Protein AF-A0A9E3CH50-F1 (afdb_monomer_lite)

pLDDT: mean 92.95, std 8.29, range [45.0, 98.62]

Structure (mmCIF, N/CA/C/O backbone):
data_AF-A0A9E3CH50-F1
#
_entry.id   AF-A0A9E3CH50-F1
#
loop_
_atom_site.group_PDB
_atom_site.id
_atom_site.type_symbol
_atom_site.label_atom_id
_atom_site.label_alt_id
_atom_site.label_comp_id
_atom_site.label_asym_id
_atom_site.label_entity_id
_atom_site.label_seq_id
_atom_site.pdbx_PDB_ins_code
_atom_site.Cartn_x
_atom_site.Cartn_y
_atom_site.Cartn_z
_atom_site.occupancy
_atom_site.B_iso_or_equiv
_atom_site.auth_seq_id
_atom_site.auth_comp_id
_atom_site.auth_asym_id
_atom_site.auth_atom_id
_atom_site.pdbx_PDB_model_num
ATOM 1 N N . MET A 1 1 ? 36.560 -31.198 -4.672 1.00 57.50 1 MET A N 1
ATOM 2 C CA . MET A 1 1 ? 36.746 -30.228 -3.576 1.00 57.50 1 MET A CA 1
ATOM 3 C C . MET A 1 1 ? 36.579 -30.983 -2.269 1.00 57.50 1 MET A C 1
ATOM 5 O O . MET A 1 1 ? 35.541 -31.612 -2.100 1.00 57.50 1 MET A O 1
ATOM 9 N N . GLU A 1 2 ? 37.601 -31.034 -1.413 1.00 67.81 2 GLU A N 1
ATOM 10 C CA . GLU A 1 2 ? 37.449 -31.640 -0.081 1.00 67.81 2 GLU A CA 1
ATOM 11 C C . GLU A 1 2 ? 36.455 -30.813 0.745 1.00 67.81 2 GLU A C 1
ATOM 13 O O . GLU A 1 2 ? 36.512 -29.585 0.717 1.00 67.81 2 GLU A O 1
ATOM 18 N N . VAL A 1 3 ? 35.543 -31.469 1.469 1.00 63.12 3 VAL A N 1
ATOM 19 C CA . VAL A 1 3 ? 34.461 -30.814 2.237 1.00 63.12 3 VAL A CA 1
ATOM 20 C C . VAL A 1 3 ? 35.011 -29.774 3.224 1.00 63.12 3 VAL A C 1
ATOM 22 O O . VAL A 1 3 ? 34.466 -28.681 3.335 1.00 63.12 3 VAL A O 1
ATOM 25 N N . ASN A 1 4 ? 36.161 -30.056 3.843 1.00 67.38 4 ASN A N 1
ATOM 26 C CA . ASN A 1 4 ? 36.825 -29.141 4.778 1.00 67.38 4 ASN A CA 1
ATOM 27 C C . ASN A 1 4 ? 37.324 -27.838 4.122 1.00 67.38 4 ASN A C 1
ATOM 29 O O . ASN A 1 4 ? 37.486 -26.836 4.813 1.00 67.38 4 ASN A O 1
ATOM 33 N N . ASN A 1 5 ? 37.558 -27.834 2.805 1.00 88.62 5 ASN A N 1
ATOM 34 C CA . ASN A 1 5 ? 37.966 -26.639 2.062 1.00 88.62 5 ASN A CA 1
ATOM 35 C C . ASN A 1 5 ? 36.757 -25.728 1.776 1.00 88.62 5 ASN A C 1
ATOM 37 O O . ASN A 1 5 ? 36.856 -24.509 1.891 1.00 88.62 5 ASN A O 1
ATOM 41 N N . LEU A 1 6 ? 35.589 -26.316 1.484 1.00 93.06 6 LEU A N 1
ATOM 42 C CA . LEU A 1 6 ? 34.373 -25.552 1.199 1.00 93.06 6 LEU A CA 1
ATOM 43 C C . LEU A 1 6 ? 33.879 -24.775 2.429 1.00 93.06 6 LEU A C 1
ATOM 45 O O . LEU A 1 6 ? 33.600 -23.586 2.308 1.00 93.06 6 LEU A O 1
ATOM 49 N N . ASP A 1 7 ? 33.829 -25.402 3.606 1.00 95.31 7 ASP A N 1
ATOM 50 C CA . ASP A 1 7 ? 33.318 -24.759 4.827 1.00 95.31 7 ASP A CA 1
ATOM 51 C C . ASP A 1 7 ? 34.167 -23.541 5.248 1.00 95.31 7 ASP A C 1
ATOM 53 O O . ASP A 1 7 ? 33.621 -22.490 5.581 1.00 95.31 7 ASP A O 1
ATOM 57 N N . GLN A 1 8 ? 35.502 -23.636 5.176 1.00 95.31 8 GLN A N 1
ATOM 58 C CA . GLN A 1 8 ? 36.405 -22.509 5.478 1.00 95.31 8 GLN A CA 1
ATOM 59 C C . GLN A 1 8 ? 36.257 -21.360 4.473 1.00 95.31 8 GLN A C 1
ATOM 61 O O . GLN A 1 8 ? 36.328 -20.179 4.831 1.00 95.31 8 GLN A O 1
ATOM 66 N N . ARG A 1 9 ? 36.037 -21.705 3.202 1.00 95.50 9 ARG A N 1
ATOM 67 C CA . ARG A 1 9 ? 35.805 -20.727 2.139 1.00 95.50 9 ARG A CA 1
ATOM 68 C C . ARG A 1 9 ? 34.466 -20.021 2.331 1.00 95.50 9 ARG A C 1
ATOM 70 O O . ARG A 1 9 ? 34.416 -18.801 2.217 1.00 95.50 9 ARG A O 1
ATOM 77 N N . LEU A 1 10 ? 33.414 -20.756 2.692 1.00 97.44 10 LEU A N 1
ATOM 78 C CA . LEU A 1 10 ? 32.098 -20.189 2.987 1.00 97.44 10 LEU A CA 1
ATOM 79 C C . LEU A 1 10 ? 32.104 -19.279 4.215 1.00 97.44 10 LEU A C 1
ATOM 81 O O . LEU A 1 10 ? 31.476 -18.230 4.162 1.00 97.44 10 LEU A O 1
ATOM 85 N N . GLU A 1 11 ? 32.873 -19.593 5.261 1.00 97.62 11 GLU A N 1
ATOM 86 C CA . GLU A 1 11 ? 33.071 -18.678 6.397 1.00 97.62 11 GLU A CA 1
ATOM 87 C C . GLU A 1 11 ? 33.666 -17.335 5.937 1.00 97.62 11 GLU A C 1
ATOM 89 O O . GLU A 1 11 ? 33.188 -16.267 6.316 1.00 97.62 11 GLU A O 1
ATOM 94 N N . THR A 1 12 ? 34.683 -17.386 5.071 1.00 97.31 12 THR A N 1
ATOM 95 C CA . THR A 1 12 ? 35.342 -16.183 4.539 1.00 97.31 12 THR A CA 1
ATOM 96 C C . THR A 1 12 ? 34.384 -15.348 3.688 1.00 97.31 12 THR A C 1
ATOM 98 O O . THR A 1 12 ? 34.277 -14.135 3.878 1.00 97.31 12 THR A O 1
ATOM 101 N N . ILE A 1 13 ? 33.656 -16.002 2.778 1.00 97.75 13 ILE A N 1
ATOM 102 C CA . ILE A 1 13 ? 32.666 -15.354 1.912 1.00 97.75 13 ILE A CA 1
ATOM 103 C C . ILE A 1 13 ? 31.514 -14.772 2.741 1.00 97.75 13 ILE A C 1
ATOM 105 O O . ILE A 1 13 ? 31.066 -13.665 2.469 1.00 97.75 13 ILE A O 1
ATOM 109 N N . ASP A 1 14 ? 31.040 -15.473 3.769 1.00 98.06 14 ASP A N 1
ATOM 110 C CA . ASP A 1 14 ? 29.959 -14.998 4.631 1.00 98.06 14 ASP A CA 1
ATOM 111 C C . ASP A 1 14 ? 30.349 -13.741 5.419 1.00 98.06 14 ASP A C 1
ATOM 113 O O . ASP A 1 14 ? 29.554 -12.806 5.509 1.00 98.06 14 ASP A O 1
ATOM 117 N N . VAL A 1 15 ? 31.584 -13.673 5.932 1.00 97.69 15 VAL A N 1
ATOM 118 C CA . VAL A 1 15 ? 32.117 -12.450 6.555 1.00 97.69 15 VAL A CA 1
ATOM 119 C C . VAL A 1 15 ? 32.182 -11.310 5.541 1.00 97.69 15 VAL A C 1
ATOM 121 O O . VAL A 1 15 ? 31.777 -10.192 5.860 1.00 97.69 15 VAL A O 1
ATOM 124 N N . GLN A 1 16 ? 32.650 -11.581 4.319 1.00 97.75 16 GLN A N 1
ATOM 125 C CA . GLN A 1 16 ? 32.679 -10.582 3.253 1.00 97.75 16 GLN A CA 1
ATOM 126 C C . GLN A 1 16 ? 31.270 -10.051 2.949 1.00 97.75 16 GLN A C 1
ATOM 128 O O . GLN A 1 16 ? 31.044 -8.849 3.046 1.00 97.75 16 GLN A O 1
ATOM 133 N N . LEU A 1 17 ? 30.320 -10.938 2.645 1.00 96.69 17 LEU A N 1
ATOM 134 C CA . LEU A 1 17 ? 28.933 -10.574 2.343 1.00 96.69 17 LEU A CA 1
ATOM 135 C C . LEU A 1 17 ? 28.260 -9.866 3.529 1.00 96.69 17 LEU A C 1
ATOM 137 O O . LEU A 1 17 ? 27.448 -8.967 3.340 1.00 96.69 17 LEU A O 1
ATOM 141 N N . GLY A 1 18 ? 28.621 -10.228 4.762 1.00 96.00 18 GLY A N 1
ATOM 142 C CA . GLY A 1 18 ? 28.180 -9.528 5.964 1.00 96.00 18 GLY A CA 1
ATOM 143 C C . GLY A 1 18 ? 28.684 -8.090 6.060 1.00 96.00 18 GLY A C 1
ATOM 144 O O . GLY A 1 18 ? 27.916 -7.220 6.455 1.00 96.00 18 GLY A O 1
ATOM 145 N N . ASN A 1 19 ? 29.929 -7.828 5.659 1.00 95.19 19 ASN A N 1
ATOM 146 C CA . ASN A 1 19 ? 30.482 -6.471 5.593 1.00 95.19 19 ASN A CA 1
ATOM 147 C C . ASN A 1 19 ? 29.881 -5.636 4.449 1.00 95.19 19 ASN A C 1
ATOM 149 O O . ASN A 1 19 ? 29.949 -4.411 4.492 1.00 95.19 19 ASN A O 1
ATOM 153 N N . GLU A 1 20 ? 29.308 -6.292 3.439 1.00 94.31 20 GLU A N 1
ATOM 154 C CA . GLU A 1 20 ? 28.580 -5.673 2.324 1.00 94.31 20 GLU A CA 1
ATOM 155 C C . GLU A 1 20 ? 27.081 -5.459 2.639 1.00 94.31 20 GLU A C 1
ATOM 157 O O . GLU A 1 20 ? 26.317 -5.084 1.754 1.00 94.31 20 GLU A O 1
ATOM 162 N N . ASP A 1 21 ? 26.655 -5.683 3.892 1.00 91.12 21 ASP A N 1
ATOM 163 C CA . ASP A 1 21 ? 25.257 -5.609 4.350 1.00 91.12 21 ASP A CA 1
ATOM 164 C C . ASP A 1 21 ? 24.294 -6.547 3.585 1.00 91.12 21 ASP A C 1
ATOM 166 O O . ASP A 1 21 ? 23.083 -6.314 3.520 1.00 91.12 21 ASP A O 1
ATOM 170 N N . GLU A 1 22 ? 24.803 -7.656 3.036 1.00 91.06 22 GLU A N 1
ATOM 171 C CA . GLU A 1 22 ? 23.990 -8.613 2.287 1.00 91.06 22 GLU A CA 1
ATOM 172 C C . GLU A 1 22 ? 23.013 -9.356 3.212 1.00 91.06 22 GLU A C 1
ATOM 174 O O . GLU A 1 22 ? 23.393 -9.897 4.268 1.00 91.06 22 GLU A O 1
ATOM 179 N N . ALA A 1 23 ? 21.750 -9.447 2.788 1.00 88.50 23 ALA A N 1
ATOM 180 C CA . ALA A 1 23 ? 20.716 -10.173 3.514 1.00 88.50 23 ALA A CA 1
ATOM 181 C C . ALA A 1 23 ? 21.060 -11.665 3.592 1.00 88.50 23 ALA A C 1
ATOM 183 O O . ALA A 1 23 ? 21.384 -12.285 2.583 1.00 88.50 23 ALA A O 1
ATOM 184 N N . VAL A 1 24 ? 20.948 -12.260 4.785 1.00 93.00 24 VAL A N 1
ATOM 185 C CA . VAL A 1 24 ? 21.304 -13.671 5.045 1.00 93.00 24 VAL A CA 1
ATOM 186 C C . VAL A 1 24 ? 20.662 -14.632 4.035 1.00 93.00 24 VAL A C 1
ATOM 188 O O . VAL A 1 24 ? 21.339 -15.525 3.540 1.00 93.00 24 VAL A O 1
ATOM 191 N N . THR A 1 25 ? 19.408 -14.390 3.649 1.00 90.81 25 THR A N 1
ATOM 192 C CA . THR A 1 25 ? 18.658 -15.181 2.659 1.00 90.81 25 THR A CA 1
ATOM 193 C C . THR A 1 25 ? 19.219 -15.110 1.232 1.00 90.81 25 THR A C 1
ATOM 195 O O . THR A 1 25 ? 19.031 -16.043 0.454 1.00 90.81 25 THR A O 1
ATOM 198 N N . ALA A 1 26 ? 19.921 -14.033 0.869 1.00 91.00 26 ALA A N 1
ATOM 199 C CA . ALA A 1 26 ? 20.540 -13.848 -0.445 1.00 91.00 26 ALA A CA 1
ATOM 200 C C . ALA A 1 26 ? 21.983 -14.382 -0.506 1.00 91.00 26 ALA A C 1
ATOM 202 O O . ALA A 1 26 ? 22.488 -14.717 -1.584 1.00 91.00 26 ALA A O 1
ATOM 203 N N . ARG A 1 27 ? 22.645 -14.524 0.651 1.00 95.38 27 ARG A N 1
ATOM 204 C CA . ARG A 1 27 ? 24.056 -14.933 0.731 1.00 95.38 27 ARG A CA 1
ATOM 205 C C . ARG A 1 27 ? 24.380 -16.267 0.051 1.00 95.38 27 ARG A C 1
ATOM 207 O O . ARG A 1 27 ? 25.415 -16.303 -0.611 1.00 95.38 27 ARG A O 1
ATOM 214 N N . PRO A 1 28 ? 23.544 -17.326 0.091 1.00 95.31 28 PRO A N 1
ATOM 215 C CA . PRO A 1 28 ? 23.836 -18.567 -0.634 1.00 95.31 28 PRO A CA 1
ATOM 216 C C . PRO A 1 28 ? 23.998 -18.361 -2.141 1.00 95.31 28 PRO A C 1
ATOM 218 O O . PRO A 1 28 ? 24.896 -18.932 -2.760 1.00 95.31 28 PRO A O 1
ATOM 221 N N . PHE A 1 29 ? 23.165 -17.506 -2.742 1.00 92.88 29 PHE A N 1
ATOM 222 C CA . PHE A 1 29 ? 23.230 -17.201 -4.172 1.00 92.88 29 PHE A CA 1
ATOM 223 C C . PHE A 1 29 ? 24.499 -16.420 -4.518 1.00 92.88 29 PHE A C 1
ATOM 225 O O . PHE A 1 29 ? 25.162 -16.720 -5.516 1.00 92.88 29 PHE A O 1
ATOM 232 N N . HIS A 1 30 ? 24.870 -15.446 -3.685 1.00 94.31 30 HIS A N 1
ATOM 233 C CA . HIS A 1 30 ? 26.085 -14.659 -3.886 1.00 94.31 30 HIS A CA 1
ATOM 234 C C . HIS A 1 30 ? 27.348 -15.490 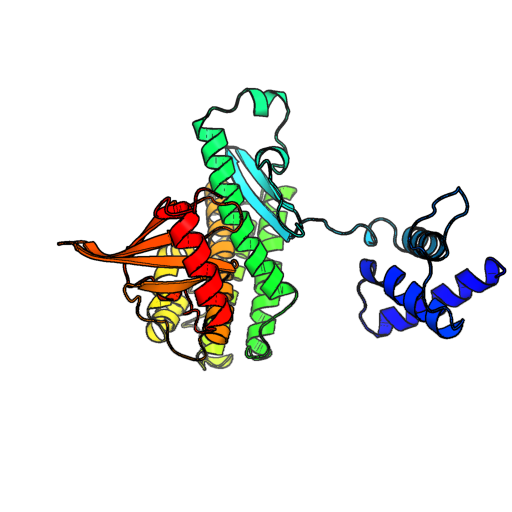-3.653 1.00 94.31 30 HIS A C 1
ATOM 236 O O . HIS A 1 30 ? 28.254 -15.446 -4.485 1.00 94.31 30 HIS A O 1
ATOM 242 N N . ALA A 1 31 ? 27.373 -16.319 -2.609 1.00 96.06 31 ALA A N 1
ATOM 243 C CA . ALA A 1 31 ? 28.457 -17.255 -2.348 1.00 96.06 31 ALA A CA 1
ATOM 244 C C . ALA A 1 31 ? 28.637 -18.252 -3.496 1.00 96.06 31 ALA A C 1
ATOM 246 O O . ALA A 1 31 ? 29.755 -18.454 -3.968 1.00 96.06 31 ALA A O 1
ATOM 247 N N . HIS A 1 32 ? 27.539 -18.803 -4.021 1.00 94.56 32 HIS A N 1
ATOM 248 C CA . HIS A 1 32 ? 27.579 -19.662 -5.200 1.00 94.56 32 HIS A CA 1
ATOM 249 C C . HIS A 1 32 ? 28.175 -18.938 -6.411 1.00 94.56 32 HIS A C 1
ATOM 251 O O . HIS A 1 32 ? 29.053 -19.481 -7.077 1.00 94.56 32 HIS A O 1
ATOM 257 N N . ARG A 1 33 ? 27.770 -17.687 -6.671 1.00 91.38 33 ARG A N 1
ATOM 258 C CA . ARG A 1 33 ? 28.326 -16.878 -7.767 1.00 91.38 33 ARG A CA 1
ATOM 259 C C . ARG A 1 33 ? 29.827 -16.613 -7.600 1.00 91.38 33 ARG A C 1
ATOM 261 O O . ARG A 1 33 ? 30.555 -16.717 -8.584 1.00 91.38 33 ARG A O 1
ATOM 268 N N . ILE A 1 34 ? 30.282 -16.286 -6.389 1.00 94.69 34 ILE A N 1
ATOM 269 C CA . ILE A 1 34 ? 31.701 -16.039 -6.081 1.00 94.69 34 ILE A CA 1
ATOM 270 C C . ILE A 1 34 ? 32.522 -17.310 -6.317 1.00 94.69 34 ILE A C 1
ATOM 272 O O . ILE A 1 34 ? 33.490 -17.280 -7.075 1.00 94.69 34 ILE A O 1
ATOM 276 N N . ILE A 1 35 ? 32.088 -18.444 -5.756 1.00 94.12 35 ILE A N 1
ATOM 277 C CA . ILE A 1 35 ? 32.795 -19.726 -5.888 1.00 94.12 35 ILE A CA 1
ATOM 278 C C . ILE A 1 35 ? 32.894 -20.156 -7.355 1.00 94.12 35 ILE A C 1
ATOM 280 O O . ILE A 1 35 ? 33.965 -20.550 -7.817 1.00 94.12 35 ILE A O 1
ATOM 284 N N . MET A 1 36 ? 31.795 -20.029 -8.102 1.00 91.81 36 MET A N 1
ATOM 285 C CA . MET A 1 36 ? 31.744 -20.331 -9.534 1.00 91.81 36 MET A CA 1
ATOM 286 C C . MET A 1 36 ? 32.714 -19.464 -10.345 1.00 91.81 36 MET A C 1
ATOM 288 O O . MET A 1 36 ? 33.410 -19.978 -11.221 1.00 91.81 36 MET A O 1
ATOM 292 N N . ALA A 1 37 ? 32.785 -18.163 -10.042 1.00 90.12 37 ALA A N 1
ATOM 293 C CA . ALA A 1 37 ? 33.691 -17.235 -10.711 1.00 90.12 37 ALA A CA 1
ATOM 294 C C . ALA A 1 37 ? 35.167 -17.563 -10.430 1.00 90.12 37 ALA A C 1
ATOM 296 O O . ALA A 1 37 ? 35.971 -17.599 -11.360 1.00 90.12 37 ALA A O 1
ATOM 297 N N . GLU A 1 38 ? 35.509 -17.856 -9.175 1.00 91.81 38 GLU A N 1
ATOM 298 C CA . GLU A 1 38 ? 36.859 -18.255 -8.753 1.00 91.81 38 GLU A CA 1
ATOM 299 C C . GLU A 1 38 ? 37.317 -19.570 -9.407 1.00 91.81 38 GLU A C 1
ATOM 301 O O . GLU A 1 38 ? 38.499 -19.745 -9.693 1.00 91.81 38 GLU A O 1
ATOM 306 N N . GLU A 1 39 ? 36.384 -20.479 -9.698 1.00 89.94 39 GLU A N 1
ATOM 307 C CA . GLU A 1 39 ? 36.663 -21.762 -10.360 1.00 89.94 39 GLU A CA 1
ATOM 308 C C . GLU A 1 39 ? 36.576 -21.700 -11.890 1.00 89.94 39 GLU A C 1
ATOM 310 O O . GLU A 1 39 ? 36.782 -22.705 -12.573 1.00 89.94 39 GLU A O 1
ATOM 315 N N . GLY A 1 40 ? 36.267 -20.530 -12.456 1.00 89.62 40 GLY A N 1
ATOM 316 C CA . GLY A 1 40 ? 36.099 -20.360 -13.899 1.00 89.62 40 GLY A CA 1
ATOM 317 C C . GLY A 1 40 ? 34.893 -21.112 -14.476 1.00 89.62 40 GLY A C 1
ATOM 318 O O . GLY A 1 40 ? 34.828 -21.338 -15.688 1.00 89.62 40 GLY A O 1
ATOM 319 N N . VAL A 1 41 ? 33.926 -21.499 -13.640 1.00 87.06 41 VAL A N 1
ATOM 320 C CA . VAL A 1 41 ? 32.720 -22.212 -14.065 1.00 87.06 41 VAL A CA 1
ATOM 321 C C . VAL A 1 41 ? 31.663 -21.195 -14.491 1.00 87.06 41 VAL A C 1
ATOM 323 O O . VAL A 1 41 ? 31.263 -20.319 -13.730 1.00 87.06 41 VAL A O 1
ATOM 326 N N . ARG A 1 42 ? 31.178 -21.308 -15.732 1.00 79.50 42 ARG A N 1
ATOM 327 C CA . ARG A 1 42 ? 30.184 -20.369 -16.290 1.00 79.50 42 ARG A CA 1
ATOM 328 C C . ARG A 1 42 ? 28.739 -20.709 -15.931 1.00 79.50 42 ARG A C 1
ATOM 330 O O . ARG A 1 42 ? 27.896 -19.821 -15.899 1.00 79.50 42 ARG A O 1
ATOM 337 N N . SER A 1 43 ? 28.443 -21.986 -15.701 1.00 78.00 43 SER A N 1
ATOM 338 C CA . SER A 1 43 ? 27.096 -22.462 -15.382 1.00 78.00 43 SER A CA 1
ATOM 339 C C . SER A 1 43 ? 27.159 -23.767 -14.598 1.00 78.00 43 SER A C 1
ATOM 341 O O . SER A 1 43 ? 27.846 -24.696 -15.022 1.00 78.00 43 SER A O 1
ATOM 343 N N . ALA A 1 44 ? 26.406 -23.851 -13.506 1.00 76.50 44 ALA A N 1
ATOM 344 C CA . ALA A 1 44 ? 26.190 -25.074 -12.746 1.00 76.50 44 ALA A CA 1
ATOM 345 C C . ALA A 1 44 ? 24.687 -25.229 -12.475 1.00 76.50 44 ALA A C 1
ATOM 347 O O . ALA A 1 44 ? 23.987 -24.221 -12.332 1.00 76.50 44 ALA A O 1
ATOM 348 N N . PRO A 1 45 ? 24.166 -26.464 -12.434 1.00 77.25 45 PRO A N 1
ATOM 349 C CA . PRO A 1 45 ? 22.784 -26.695 -12.047 1.00 77.25 45 PRO A CA 1
ATOM 350 C C . PRO A 1 45 ? 22.581 -26.295 -10.580 1.00 77.25 45 PRO A C 1
ATOM 352 O O . PRO A 1 45 ? 23.343 -26.710 -9.712 1.00 77.25 45 PRO A O 1
ATOM 355 N N . LEU A 1 46 ? 21.533 -25.514 -10.307 1.00 77.75 46 LEU A N 1
ATOM 356 C CA . LEU A 1 46 ? 21.143 -25.166 -8.934 1.00 77.75 46 LEU A CA 1
ATOM 357 C C . LEU A 1 46 ? 20.538 -26.367 -8.195 1.00 77.75 46 LEU A C 1
ATOM 359 O O . LEU A 1 46 ? 20.737 -26.512 -6.995 1.00 77.75 46 LEU A O 1
ATOM 363 N N . PHE A 1 47 ? 19.855 -27.251 -8.925 1.00 76.94 47 PHE A N 1
ATOM 364 C CA . PHE A 1 47 ? 19.102 -28.371 -8.364 1.00 76.94 47 PHE A CA 1
ATOM 365 C C . PHE A 1 47 ? 19.591 -29.700 -8.927 1.00 76.94 47 PHE A C 1
ATOM 367 O O . PHE A 1 47 ? 19.841 -29.824 -10.135 1.00 76.94 47 PHE A O 1
ATOM 374 N N . SER A 1 48 ? 19.724 -30.693 -8.052 1.00 76.88 48 SER A N 1
ATOM 375 C CA . SER A 1 48 ? 20.159 -32.034 -8.428 1.00 76.88 48 SER A CA 1
ATOM 376 C C . SER A 1 48 ? 19.116 -32.726 -9.322 1.00 76.88 48 SER A C 1
ATOM 378 O O . SER A 1 48 ? 17.907 -32.621 -9.126 1.00 76.88 48 SER A O 1
ATOM 380 N N . ARG A 1 49 ? 19.578 -33.448 -10.355 1.00 72.00 49 ARG A N 1
ATOM 381 C CA . ARG A 1 49 ? 18.728 -34.286 -11.235 1.00 72.00 49 ARG A CA 1
ATOM 382 C C . ARG A 1 49 ? 18.978 -35.793 -11.071 1.00 72.00 49 ARG A C 1
ATOM 384 O O . ARG A 1 49 ? 18.505 -36.574 -11.890 1.00 72.00 49 ARG A O 1
ATOM 391 N N . GLY A 1 50 ? 19.727 -36.213 -10.047 1.00 62.62 50 GLY A N 1
ATOM 392 C CA . GLY A 1 50 ? 20.208 -37.599 -9.962 1.00 62.62 50 GLY A CA 1
ATOM 393 C C . GLY A 1 50 ? 20.844 -38.032 -8.640 1.00 62.62 50 GLY A C 1
ATOM 394 O O . GLY A 1 50 ? 21.650 -38.953 -8.652 1.00 62.62 50 GLY A O 1
ATOM 395 N N . GLY A 1 51 ? 20.506 -37.394 -7.515 1.00 71.12 51 GLY A N 1
ATOM 396 C CA . GLY A 1 51 ? 20.867 -37.869 -6.170 1.00 71.12 51 GLY A CA 1
ATOM 397 C C . GLY A 1 51 ? 22.181 -37.343 -5.581 1.00 71.12 51 GLY A C 1
ATOM 398 O O . GLY A 1 51 ? 22.317 -37.341 -4.362 1.00 71.12 51 GLY A O 1
ATOM 399 N N . GLU A 1 52 ? 23.122 -36.846 -6.389 1.00 79.94 52 GLU A N 1
ATOM 400 C CA . GLU A 1 52 ? 24.274 -36.107 -5.856 1.00 79.94 52 GLU A CA 1
ATOM 401 C C . GLU A 1 52 ? 23.915 -34.645 -5.587 1.00 79.94 52 GLU A C 1
ATOM 403 O O . GLU A 1 52 ? 23.380 -33.961 -6.463 1.00 79.94 52 GLU A O 1
ATOM 408 N N . SER A 1 53 ? 24.257 -34.177 -4.384 1.00 81.31 53 SER A N 1
ATOM 409 C CA . SER A 1 53 ? 24.029 -32.795 -3.971 1.00 81.31 53 SER A CA 1
ATOM 410 C C . SER A 1 53 ? 24.844 -31.816 -4.826 1.00 81.31 53 SER A C 1
ATOM 412 O O . SER A 1 53 ? 26.069 -31.964 -4.962 1.00 81.31 53 SER A O 1
ATOM 414 N N . THR A 1 54 ? 24.173 -30.814 -5.399 1.00 90.12 54 THR A N 1
ATOM 415 C CA . THR A 1 54 ? 24.816 -29.749 -6.180 1.00 90.12 54 THR A CA 1
ATOM 416 C C . THR A 1 54 ? 25.703 -28.880 -5.292 1.00 90.12 54 THR A C 1
ATOM 418 O O . THR A 1 54 ? 25.589 -28.865 -4.067 1.00 90.12 54 THR A O 1
ATOM 421 N N . LEU A 1 55 ? 26.606 -28.110 -5.907 1.00 90.25 55 LEU A N 1
ATOM 422 C CA . LEU A 1 55 ? 27.370 -27.102 -5.170 1.00 90.25 55 LEU A CA 1
ATOM 423 C C . LEU A 1 55 ? 26.431 -26.121 -4.450 1.00 90.25 55 LEU A C 1
ATOM 425 O O . LEU A 1 55 ? 26.664 -25.809 -3.289 1.00 90.25 55 LEU A O 1
ATOM 429 N N . PHE A 1 56 ? 25.367 -25.670 -5.119 1.00 91.38 56 PHE A N 1
ATOM 430 C CA . PHE A 1 56 ? 24.402 -24.749 -4.525 1.00 91.38 56 PHE A CA 1
ATOM 431 C C . PHE A 1 56 ? 23.681 -25.361 -3.319 1.00 91.38 56 PHE A C 1
ATOM 433 O O . PHE A 1 56 ? 23.574 -24.696 -2.296 1.00 91.38 56 PHE A O 1
ATOM 440 N N . GLU A 1 57 ? 23.262 -26.627 -3.399 1.00 90.56 57 GLU A N 1
ATOM 441 C CA . GLU A 1 57 ? 22.650 -27.344 -2.272 1.00 90.56 57 GLU A CA 1
ATOM 442 C C . GLU A 1 57 ? 23.616 -27.410 -1.074 1.00 90.56 57 GLU A C 1
ATOM 444 O O . GLU A 1 57 ? 23.239 -27.019 0.022 1.00 90.56 57 GLU A O 1
ATOM 449 N N . LYS A 1 58 ? 24.901 -27.747 -1.279 1.00 94.06 58 LYS A N 1
ATOM 450 C CA . LYS A 1 58 ? 25.910 -27.756 -0.191 1.00 94.06 58 LYS A CA 1
ATOM 451 C C . LYS A 1 58 ? 26.128 -26.384 0.442 1.00 94.06 58 LYS A C 1
ATOM 453 O O . LYS A 1 58 ? 26.332 -26.284 1.651 1.00 94.06 58 LYS A O 1
ATOM 458 N N . ILE A 1 59 ? 26.126 -25.332 -0.377 1.00 94.88 59 ILE A N 1
ATOM 459 C CA . ILE A 1 59 ? 26.233 -23.949 0.097 1.00 94.88 59 ILE A CA 1
ATOM 460 C C . ILE A 1 59 ? 24.996 -23.600 0.925 1.00 94.88 59 ILE A C 1
ATOM 462 O O . ILE A 1 59 ? 25.131 -23.099 2.039 1.00 94.88 59 ILE A O 1
ATOM 466 N N . ASN A 1 60 ? 23.802 -23.894 0.409 1.00 92.88 60 ASN A N 1
ATOM 467 C CA . ASN A 1 60 ? 22.549 -23.638 1.105 1.00 92.88 60 ASN A CA 1
ATOM 468 C C . ASN A 1 60 ? 22.488 -24.384 2.445 1.00 92.88 60 ASN A C 1
ATOM 470 O O . ASN A 1 60 ? 22.211 -23.752 3.457 1.00 92.88 60 ASN A O 1
ATOM 474 N N . ASP A 1 61 ? 22.861 -25.666 2.480 1.00 94.38 61 ASP A N 1
ATOM 475 C CA . ASP A 1 61 ? 22.917 -26.482 3.701 1.00 94.38 61 ASP A CA 1
ATOM 476 C C . ASP A 1 61 ? 23.891 -25.907 4.742 1.00 94.38 61 ASP A C 1
ATOM 478 O O . ASP A 1 61 ? 23.665 -25.992 5.950 1.00 94.38 61 ASP A O 1
ATOM 482 N N . TRP A 1 62 ? 25.014 -25.326 4.306 1.00 96.81 62 TRP A N 1
ATOM 483 C CA . TRP A 1 62 ? 25.949 -24.654 5.211 1.00 96.81 62 TRP A CA 1
ATOM 484 C C . TRP A 1 62 ? 25.324 -23.402 5.838 1.00 96.81 62 TRP A C 1
ATOM 486 O O . TRP A 1 62 ? 25.371 -23.237 7.060 1.00 96.81 62 TRP A O 1
ATOM 496 N N . TYR A 1 63 ? 24.692 -22.554 5.022 1.00 96.50 63 TYR A N 1
ATOM 497 C CA . TYR A 1 63 ? 24.011 -21.352 5.505 1.00 96.50 63 TYR A CA 1
ATOM 498 C C . TYR A 1 63 ? 22.809 -21.700 6.395 1.00 96.50 63 TYR A C 1
ATOM 500 O O . TYR A 1 63 ? 22.633 -21.078 7.440 1.00 96.50 63 TYR A O 1
ATOM 508 N N . GLU A 1 64 ? 22.030 -22.723 6.047 1.00 93.56 64 GLU A N 1
ATOM 509 C CA . GLU A 1 64 ? 20.912 -23.224 6.850 1.00 93.56 64 GLU A CA 1
ATOM 510 C C . GLU A 1 64 ? 21.383 -23.737 8.215 1.00 93.56 64 GLU A C 1
ATOM 512 O O . GLU A 1 64 ? 20.835 -23.333 9.238 1.00 93.56 64 GLU A O 1
ATOM 517 N N . ARG A 1 65 ? 22.469 -24.523 8.279 1.00 96.38 65 ARG A N 1
ATOM 518 C CA . ARG A 1 65 ? 23.062 -24.949 9.563 1.00 96.38 65 ARG A CA 1
ATOM 519 C C . ARG A 1 65 ? 23.520 -23.775 10.430 1.00 96.38 65 ARG A C 1
ATOM 521 O O . ARG A 1 65 ? 23.429 -23.854 11.653 1.00 96.38 65 ARG A O 1
ATOM 528 N N . ARG A 1 66 ? 24.050 -22.712 9.818 1.00 96.25 66 ARG A N 1
ATOM 529 C CA . ARG A 1 66 ? 24.596 -21.545 10.530 1.00 96.25 66 ARG A CA 1
ATOM 530 C C . ARG A 1 66 ? 23.513 -20.584 11.014 1.00 96.25 66 ARG A C 1
ATOM 532 O O . ARG A 1 66 ? 23.623 -20.039 12.110 1.00 96.25 66 ARG A O 1
ATOM 539 N N . TYR A 1 67 ? 22.501 -20.348 10.188 1.00 95.00 67 TYR A N 1
ATOM 540 C CA . TYR A 1 67 ? 21.523 -19.280 10.383 1.00 95.00 67 TYR A CA 1
ATOM 541 C C . TYR A 1 67 ? 20.116 -19.775 10.736 1.00 95.00 67 TYR A C 1
ATOM 543 O O . TYR A 1 67 ? 19.311 -18.973 11.220 1.00 95.00 67 TYR A O 1
ATOM 551 N N . GLY A 1 68 ? 19.828 -21.066 10.546 1.00 92.81 68 GLY A N 1
ATOM 552 C CA . GLY A 1 68 ? 18.542 -21.693 10.848 1.00 92.81 68 GLY A CA 1
ATOM 553 C C . GLY A 1 68 ? 17.383 -20.947 10.196 1.00 92.81 68 GLY A C 1
ATOM 554 O O . GLY A 1 68 ? 17.455 -20.559 9.032 1.00 92.81 68 GLY A O 1
ATOM 555 N N . ASP A 1 69 ? 16.353 -20.647 10.985 1.00 89.19 69 ASP A N 1
ATOM 556 C CA . ASP A 1 69 ? 15.129 -19.983 10.523 1.00 89.19 69 ASP A CA 1
ATOM 557 C C . ASP A 1 69 ? 15.357 -18.598 9.894 1.00 89.19 69 ASP A C 1
ATOM 559 O O . ASP A 1 69 ? 14.510 -18.116 9.147 1.00 89.19 69 ASP A O 1
ATOM 563 N N . ARG A 1 70 ? 16.515 -17.954 10.118 1.00 84.38 70 ARG A N 1
ATOM 564 C CA . ARG A 1 70 ? 16.864 -16.683 9.449 1.00 84.38 70 ARG A CA 1
ATOM 565 C C . ARG A 1 70 ? 17.095 -16.839 7.942 1.00 84.38 70 ARG A C 1
ATOM 567 O O . ARG A 1 70 ? 17.193 -15.832 7.245 1.00 84.38 70 ARG A O 1
ATOM 574 N N . MET A 1 71 ? 17.223 -18.077 7.465 1.00 85.38 71 MET A N 1
ATOM 575 C CA . MET A 1 71 ? 17.300 -18.435 6.047 1.00 85.38 71 MET A CA 1
ATOM 576 C C . MET A 1 71 ? 15.931 -18.609 5.401 1.00 85.38 71 MET A C 1
ATOM 578 O O . MET A 1 71 ? 15.840 -18.629 4.172 1.00 85.38 71 MET A O 1
ATOM 582 N N . LEU A 1 72 ? 14.868 -18.741 6.199 1.00 80.81 72 LEU A N 1
ATOM 583 C CA . LEU A 1 72 ? 13.525 -18.857 5.661 1.00 80.81 72 LEU A CA 1
ATOM 584 C C . LEU A 1 72 ? 13.153 -17.523 5.023 1.00 80.81 72 LEU A C 1
ATOM 586 O O . LEU A 1 72 ? 13.073 -16.489 5.688 1.00 80.81 72 LEU A O 1
ATOM 590 N N . LEU A 1 73 ? 12.941 -17.555 3.709 1.00 74.31 73 LEU A N 1
ATOM 591 C CA . LEU A 1 73 ? 12.351 -16.433 3.003 1.00 74.31 73 LEU A CA 1
ATOM 592 C C . LEU A 1 73 ? 10.965 -16.185 3.592 1.00 74.31 73 LEU A C 1
ATOM 594 O O . LEU A 1 73 ? 10.110 -17.073 3.621 1.00 74.31 73 LEU A O 1
ATOM 598 N N . GLU A 1 74 ? 10.749 -14.966 4.066 1.00 77.94 74 GLU A N 1
ATOM 599 C CA . GLU A 1 74 ? 9.418 -14.506 4.410 1.00 77.94 74 GLU A CA 1
ATOM 600 C C . GLU A 1 74 ? 8.639 -14.359 3.097 1.00 77.94 74 GLU A C 1
ATOM 602 O O . GLU A 1 74 ? 8.753 -13.367 2.385 1.00 77.94 74 GLU A O 1
ATOM 607 N N . TRP A 1 75 ? 7.878 -15.394 2.733 1.00 83.38 75 TRP A N 1
ATOM 608 C CA . TRP A 1 75 ? 7.087 -15.446 1.495 1.00 83.38 75 TRP A CA 1
ATOM 609 C C . TRP A 1 75 ? 5.835 -14.560 1.541 1.00 83.38 75 TRP A C 1
ATOM 611 O O . TRP A 1 75 ? 4.850 -14.850 0.859 1.00 83.38 75 TRP A O 1
ATOM 621 N N . LYS A 1 76 ? 5.847 -13.504 2.356 1.00 92.19 76 LYS A N 1
ATOM 622 C CA . LYS A 1 76 ? 4.766 -12.532 2.459 1.00 92.19 76 LYS A CA 1
ATOM 623 C C . LYS A 1 76 ? 5.306 -11.113 2.313 1.00 92.19 76 LYS A C 1
ATOM 625 O O . LYS A 1 76 ? 6.307 -10.759 2.922 1.00 92.19 76 LYS A O 1
ATOM 630 N N . ILE A 1 77 ? 4.597 -10.302 1.537 1.00 94.88 77 ILE A N 1
ATOM 631 C CA . ILE A 1 77 ? 4.856 -8.862 1.383 1.00 94.88 77 ILE A CA 1
ATOM 632 C C . ILE A 1 77 ? 4.242 -8.051 2.531 1.00 94.88 77 ILE A C 1
ATOM 634 O O . ILE A 1 77 ? 4.610 -6.904 2.769 1.00 94.88 77 ILE A O 1
ATOM 638 N N . GLY A 1 78 ? 3.311 -8.651 3.279 1.00 96.00 78 GLY A N 1
ATOM 639 C CA . GLY A 1 78 ? 2.744 -8.039 4.468 1.00 96.00 78 GLY A CA 1
ATOM 640 C C . GLY A 1 78 ? 1.568 -8.792 5.063 1.00 96.00 78 GLY A C 1
ATOM 641 O O . GLY A 1 78 ? 1.152 -9.845 4.575 1.00 96.00 78 GLY A O 1
ATOM 642 N N . GLU A 1 79 ? 1.036 -8.221 6.137 1.00 97.31 79 GLU A N 1
ATOM 643 C CA . GLU A 1 79 ? -0.116 -8.737 6.866 1.00 97.31 79 GLU A CA 1
ATOM 644 C C . GLU A 1 79 ? -1.066 -7.590 7.196 1.00 97.31 79 GLU A C 1
ATOM 646 O O . GLU A 1 79 ? -0.621 -6.504 7.573 1.00 97.31 79 GLU A O 1
ATOM 651 N N . MET A 1 80 ? -2.372 -7.831 7.102 1.00 98.06 80 MET A N 1
ATOM 652 C CA . MET A 1 80 ? -3.381 -6.836 7.470 1.00 98.06 80 MET A CA 1
ATOM 653 C C . MET A 1 80 ? -4.497 -7.474 8.287 1.00 98.06 80 MET A C 1
ATOM 655 O O . MET A 1 80 ? -5.068 -8.476 7.847 1.00 98.06 80 MET A O 1
ATOM 659 N N . PRO A 1 81 ? -4.834 -6.913 9.459 1.00 98.50 81 PRO A N 1
ATOM 660 C CA . PRO A 1 81 ? -5.932 -7.420 10.249 1.00 98.50 81 PRO A CA 1
ATOM 661 C C . PRO A 1 81 ? -7.272 -6.993 9.638 1.00 98.50 81 PRO A C 1
ATOM 663 O O . PRO A 1 81 ? -7.382 -5.939 9.011 1.00 98.50 81 PRO A O 1
ATOM 666 N N . PHE A 1 82 ? -8.305 -7.799 9.847 1.00 98.50 82 PHE A N 1
ATOM 667 C CA . PHE A 1 82 ? -9.683 -7.470 9.504 1.00 98.50 82 PHE A CA 1
ATOM 668 C C . PHE A 1 82 ? -10.653 -8.109 10.498 1.00 98.50 82 PHE A C 1
ATOM 670 O O . PHE A 1 82 ? -10.312 -9.060 11.203 1.00 98.50 82 PHE A O 1
ATOM 677 N N . MET A 1 83 ? -11.874 -7.582 10.550 1.00 98.31 83 MET A N 1
ATOM 678 C CA . MET A 1 83 ? -12.914 -8.060 11.457 1.00 98.31 83 MET A CA 1
ATOM 679 C C . MET A 1 83 ? -13.856 -9.022 10.742 1.00 98.31 83 MET A C 1
ATOM 681 O O . MET A 1 83 ? -14.385 -8.713 9.675 1.00 98.31 83 MET A O 1
ATOM 685 N N . LEU A 1 84 ? -14.103 -10.176 11.358 1.00 98.19 84 LEU A N 1
ATOM 686 C CA . LEU A 1 84 ? -15.067 -11.168 10.890 1.00 98.19 84 LEU A CA 1
ATOM 687 C C . LEU A 1 84 ? -15.805 -11.748 12.096 1.00 98.19 84 LEU A C 1
ATOM 689 O O . LEU A 1 84 ? -15.194 -12.310 13.002 1.00 98.19 84 LEU A O 1
ATOM 693 N N . ARG A 1 85 ? -17.131 -11.568 12.127 1.00 97.56 85 ARG A N 1
ATOM 694 C CA . ARG A 1 85 ? -18.011 -12.005 13.231 1.00 97.56 85 ARG A CA 1
ATOM 695 C C . ARG A 1 85 ? -17.514 -11.586 14.629 1.00 97.56 85 ARG A C 1
ATOM 697 O O . ARG A 1 85 ? -17.600 -12.354 15.582 1.00 97.56 85 ARG A O 1
ATOM 704 N N . GLY A 1 86 ? -16.996 -10.361 14.749 1.00 97.25 86 GLY A N 1
ATOM 705 C CA . GLY A 1 86 ? -16.528 -9.796 16.021 1.00 97.25 86 GLY A CA 1
ATOM 706 C C . GLY A 1 86 ? -15.146 -10.274 16.478 1.00 97.25 86 GLY A C 1
ATOM 707 O O . GLY A 1 86 ? -14.757 -9.963 17.597 1.00 97.25 86 GLY A O 1
ATOM 708 N N . GLN A 1 87 ? -14.407 -11.007 15.641 1.00 97.94 87 GLN A N 1
ATOM 709 C CA . GLN A 1 87 ? -13.036 -11.436 15.923 1.00 97.94 87 GLN A CA 1
ATOM 710 C C . GLN A 1 87 ? -12.060 -10.875 14.886 1.00 97.94 87 GLN A C 1
ATOM 712 O O . GLN A 1 87 ? -12.422 -10.686 13.721 1.00 97.94 87 GLN A O 1
ATOM 717 N N . VAL A 1 88 ? -10.819 -10.636 15.315 1.00 98.25 88 VAL A N 1
ATOM 718 C CA . VAL A 1 88 ? -9.726 -10.189 14.442 1.00 98.25 88 VAL A CA 1
ATOM 719 C C . VAL A 1 88 ? -9.073 -11.393 13.765 1.00 98.25 88 VAL A C 1
ATOM 721 O O . VAL A 1 88 ? -8.523 -12.266 14.443 1.00 98.25 88 VAL A O 1
ATOM 724 N N . TYR A 1 89 ? -9.081 -11.381 12.436 1.00 98.50 89 TYR A N 1
ATOM 725 C CA . TYR A 1 89 ? -8.336 -12.287 11.561 1.00 98.50 89 TYR A CA 1
ATOM 726 C C . TYR A 1 89 ? -7.282 -11.503 10.775 1.00 98.50 89 TYR A C 1
ATOM 728 O O . TYR A 1 89 ? -7.300 -10.275 10.778 1.00 98.50 89 TYR A O 1
ATOM 736 N N . TYR A 1 90 ? -6.365 -12.200 10.101 1.00 98.50 90 TYR A N 1
ATOM 737 C CA . TYR A 1 90 ? -5.260 -11.572 9.371 1.00 98.50 90 TYR A CA 1
ATOM 738 C C . TYR A 1 90 ? -5.190 -12.106 7.948 1.00 98.50 90 TYR A C 1
ATOM 740 O O . TYR A 1 90 ? -5.173 -13.319 7.741 1.00 98.50 90 TYR A O 1
ATOM 748 N N . TYR A 1 91 ? -5.130 -11.204 6.975 1.00 98.38 91 TYR A N 1
ATOM 749 C CA . TYR A 1 91 ? -4.672 -11.534 5.634 1.00 98.38 91 TYR A CA 1
ATOM 750 C C . TYR A 1 91 ? -3.151 -11.663 5.646 1.00 98.38 91 TYR A C 1
ATOM 752 O O . TYR A 1 91 ? -2.476 -10.761 6.134 1.00 98.38 91 TYR A O 1
ATOM 760 N N . ASN A 1 92 ? -2.630 -12.737 5.062 1.00 97.12 92 ASN A N 1
ATOM 761 C CA . ASN A 1 92 ? -1.211 -12.947 4.804 1.00 97.12 92 ASN A CA 1
ATOM 762 C C . ASN A 1 92 ? -0.970 -12.775 3.304 1.00 97.12 92 ASN A C 1
ATOM 764 O O . ASN A 1 92 ? -1.286 -13.665 2.518 1.00 97.12 92 ASN A O 1
ATOM 768 N N . PHE A 1 93 ? -0.446 -11.624 2.890 1.00 97.31 93 PHE A N 1
ATOM 769 C CA . PHE A 1 93 ? -0.269 -11.305 1.475 1.00 97.31 93 PHE A CA 1
ATOM 770 C C . PHE A 1 93 ? 0.991 -11.976 0.935 1.00 97.31 93 PHE A C 1
ATOM 772 O O . PHE A 1 93 ? 2.081 -11.598 1.360 1.00 97.31 93 PHE A O 1
ATOM 779 N N . PRO A 1 94 ? 0.885 -12.961 0.028 1.00 95.31 94 PRO A N 1
ATOM 780 C CA . PRO A 1 94 ? 2.044 -13.717 -0.427 1.00 95.31 94 PRO A CA 1
ATOM 781 C C . PRO A 1 94 ? 2.923 -12.910 -1.387 1.00 95.31 94 PRO A C 1
ATOM 783 O O . PRO A 1 94 ? 2.441 -12.053 -2.122 1.00 95.31 94 PRO A O 1
ATOM 786 N N . THR A 1 95 ? 4.202 -13.254 -1.474 1.00 91.06 95 THR A N 1
ATOM 787 C CA . THR A 1 95 ? 5.037 -12.818 -2.600 1.00 91.06 95 THR A CA 1
ATOM 788 C C . THR A 1 95 ? 4.652 -13.619 -3.840 1.00 91.06 95 THR A C 1
ATOM 790 O O . THR A 1 95 ? 4.699 -14.850 -3.836 1.00 91.06 95 THR A O 1
ATOM 793 N N . VAL A 1 96 ? 4.262 -12.928 -4.910 1.00 87.25 96 VAL A N 1
ATOM 794 C CA . VAL A 1 96 ? 3.789 -13.543 -6.155 1.00 87.25 96 VAL A CA 1
ATOM 795 C C . VAL A 1 96 ? 4.654 -13.097 -7.322 1.00 87.25 96 VAL A C 1
ATOM 797 O O . VAL A 1 96 ? 4.932 -11.912 -7.482 1.00 87.25 96 VAL A O 1
ATOM 800 N N . PHE A 1 97 ? 5.022 -14.051 -8.177 1.00 81.81 97 PHE A N 1
ATOM 801 C CA . PHE A 1 97 ? 5.716 -13.792 -9.433 1.00 81.81 97 PHE A CA 1
ATOM 802 C C . PHE A 1 97 ? 4.825 -14.184 -10.615 1.00 81.81 97 PHE A C 1
ATOM 804 O O . PHE A 1 97 ? 4.331 -15.310 -10.680 1.00 81.81 97 PHE A O 1
ATOM 811 N N . GLY A 1 98 ? 4.656 -13.266 -11.568 1.00 81.25 98 GLY A N 1
ATOM 812 C CA . GLY A 1 98 ? 3.841 -13.483 -12.766 1.00 81.25 98 GLY A CA 1
ATOM 813 C C . GLY A 1 98 ? 2.333 -13.477 -12.495 1.00 81.25 98 GLY A C 1
ATOM 814 O O . GLY A 1 98 ? 1.867 -12.922 -11.501 1.00 81.25 98 GLY A O 1
ATOM 815 N N . THR A 1 99 ? 1.562 -14.081 -13.403 1.00 79.25 99 THR A N 1
ATOM 816 C CA . THR A 1 99 ? 0.101 -14.156 -13.277 1.00 79.25 99 THR A CA 1
ATOM 817 C C . THR A 1 99 ? -0.308 -15.419 -12.534 1.00 79.25 99 THR A C 1
ATOM 819 O O . THR A 1 99 ? -0.093 -16.529 -13.023 1.00 79.25 99 THR A O 1
ATOM 822 N N . VAL A 1 100 ? -0.942 -15.259 -11.372 1.00 83.44 100 VAL A N 1
ATOM 823 C CA . VAL A 1 100 ? -1.475 -16.375 -10.583 1.00 83.44 100 VAL A CA 1
ATOM 824 C C . VAL A 1 100 ? -2.905 -16.081 -10.146 1.00 83.44 100 VAL A C 1
ATOM 826 O O . VAL A 1 100 ? -3.265 -14.937 -9.871 1.00 83.44 100 VAL A O 1
ATOM 829 N N . GLN A 1 101 ? -3.719 -17.128 -10.042 1.00 86.69 101 GLN A N 1
ATOM 830 C CA . GLN A 1 101 ? -5.027 -17.035 -9.406 1.00 86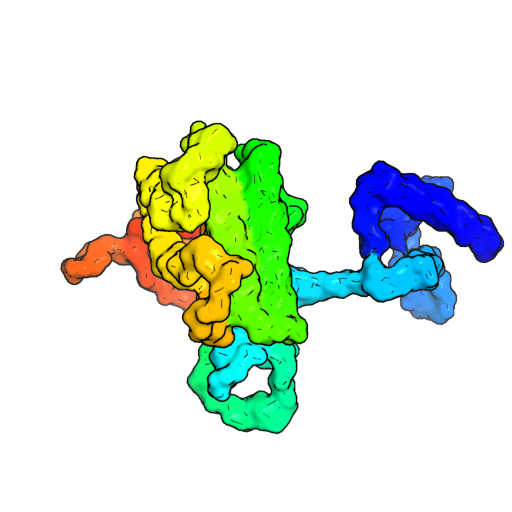.69 101 GLN A CA 1
ATOM 831 C C . GLN A 1 101 ? -4.865 -17.303 -7.908 1.00 86.69 101 GLN A C 1
ATOM 833 O O . GLN A 1 101 ? -4.481 -18.403 -7.510 1.00 86.69 101 GLN A O 1
ATOM 838 N N . LEU A 1 102 ? -5.154 -16.298 -7.080 1.00 89.31 102 LEU A N 1
ATOM 839 C CA . LEU A 1 102 ? -5.108 -16.424 -5.626 1.00 89.31 102 LEU A CA 1
ATOM 840 C C . LEU A 1 102 ? -6.496 -16.743 -5.070 1.00 89.31 102 LEU A C 1
ATOM 842 O O . LEU A 1 102 ? -7.481 -16.085 -5.400 1.00 89.31 102 LEU A O 1
ATOM 846 N N . ASP A 1 103 ? -6.557 -17.734 -4.186 1.00 93.69 103 ASP A N 1
ATOM 847 C CA . ASP A 1 103 ? -7.720 -17.989 -3.338 1.00 93.69 103 ASP A CA 1
ATOM 848 C C . ASP A 1 103 ? -7.515 -17.262 -2.005 1.00 93.69 103 ASP A C 1
ATOM 850 O O . ASP A 1 103 ? -6.779 -17.741 -1.141 1.00 93.69 103 ASP A O 1
ATOM 854 N N . ALA A 1 104 ? -8.153 -16.097 -1.854 1.00 96.44 104 ALA A N 1
ATOM 855 C CA . ALA A 1 104 ? -8.018 -15.230 -0.683 1.00 96.44 104 ALA A CA 1
ATOM 856 C C . ALA A 1 104 ? -8.245 -15.970 0.647 1.00 96.44 104 ALA A C 1
ATOM 858 O O . ALA A 1 104 ? -7.545 -15.707 1.621 1.00 96.44 104 ALA A O 1
ATOM 859 N N . ILE A 1 105 ? -9.166 -16.944 0.691 1.00 97.19 105 ILE A N 1
ATOM 860 C CA . ILE A 1 105 ? -9.502 -17.681 1.921 1.00 97.19 105 ILE A CA 1
ATOM 861 C C . ILE A 1 105 ? -8.305 -18.495 2.428 1.00 97.19 105 ILE A C 1
ATOM 863 O O . ILE A 1 105 ? -8.130 -18.650 3.638 1.00 97.19 105 ILE A O 1
ATOM 867 N N . ARG A 1 106 ? -7.457 -19.009 1.527 1.00 95.56 106 ARG A N 1
ATOM 868 C CA . ARG A 1 106 ? -6.247 -19.764 1.902 1.00 95.56 106 ARG A CA 1
ATOM 869 C C . ARG A 1 106 ? -5.196 -18.904 2.587 1.00 95.56 106 ARG A C 1
ATOM 871 O O . ARG A 1 106 ? -4.352 -19.443 3.295 1.00 95.56 106 ARG A O 1
ATOM 878 N N . PHE A 1 107 ? -5.261 -17.598 2.372 1.00 96.62 107 PHE A N 1
ATOM 879 C CA . PHE A 1 107 ? -4.327 -16.626 2.914 1.00 96.62 107 PHE A CA 1
ATOM 880 C C . PHE A 1 107 ? -4.862 -15.921 4.159 1.00 96.62 107 PHE A C 1
ATOM 882 O O . PHE A 1 107 ? -4.244 -14.972 4.629 1.00 96.62 107 PHE A O 1
ATOM 889 N N . VAL A 1 108 ? -5.987 -16.372 4.718 1.00 97.56 108 VAL A N 1
ATOM 890 C CA . VAL A 1 108 ? -6.463 -15.875 6.008 1.00 97.56 108 VAL A CA 1
ATOM 891 C C . VAL A 1 108 ? -5.938 -16.759 7.136 1.00 97.56 108 VAL A C 1
ATOM 893 O O . VAL A 1 108 ? -6.254 -17.948 7.224 1.00 97.56 108 VAL A O 1
ATOM 896 N N . GLU A 1 109 ? -5.173 -16.161 8.040 1.00 96.81 109 GLU A N 1
ATOM 897 C CA . GLU A 1 109 ? -4.669 -16.827 9.235 1.00 96.81 109 GLU A CA 1
ATOM 898 C C . GLU A 1 109 ? -5.773 -17.056 10.270 1.00 96.81 109 GLU A C 1
ATOM 900 O O . GLU A 1 109 ? -6.603 -16.184 10.519 1.00 96.81 109 GLU A O 1
ATOM 905 N N . GLY A 1 110 ? -5.766 -18.229 10.909 1.00 93.19 110 GLY A N 1
ATOM 906 C CA . GLY A 1 110 ? -6.690 -18.562 11.999 1.00 93.19 110 GLY A CA 1
ATOM 907 C C . GLY A 1 110 ? -8.070 -19.062 11.555 1.00 93.19 110 GLY A C 1
ATOM 908 O O . GLY A 1 110 ? -8.863 -19.473 12.401 1.00 93.19 110 GLY A O 1
ATOM 909 N N . LEU A 1 111 ? -8.368 -19.095 10.250 1.00 94.62 111 LEU A N 1
ATOM 910 C CA . LEU A 1 111 ? -9.591 -19.719 9.737 1.00 94.62 111 LEU A CA 1
ATOM 911 C C . LEU A 1 111 ? -9.476 -21.251 9.729 1.00 94.62 111 LEU A C 1
ATOM 913 O O . LEU A 1 111 ? -8.792 -21.835 8.885 1.00 94.62 111 LEU A O 1
ATOM 917 N N . THR A 1 112 ? -10.198 -21.913 10.636 1.00 95.19 112 THR A N 1
ATOM 918 C CA . THR A 1 112 ? -10.341 -23.378 10.636 1.00 95.19 112 THR A CA 1
ATOM 919 C C . THR A 1 112 ? -11.191 -23.850 9.455 1.00 95.19 112 THR A C 1
ATOM 921 O O . THR A 1 112 ? -12.016 -23.101 8.930 1.00 95.19 112 THR A O 1
ATOM 924 N N . ASP A 1 113 ? -11.038 -25.108 9.039 1.00 94.25 113 ASP A N 1
ATOM 925 C CA . ASP A 1 113 ? -11.803 -25.645 7.904 1.00 94.25 113 ASP A CA 1
ATOM 926 C C . ASP A 1 113 ? -13.314 -25.699 8.167 1.00 94.25 113 ASP A C 1
ATOM 928 O O . ASP A 1 113 ? -14.112 -25.468 7.258 1.00 94.25 113 ASP A O 1
ATOM 932 N N . ASP A 1 114 ? -13.724 -25.926 9.416 1.00 95.81 114 ASP A N 1
ATOM 933 C CA . ASP A 1 114 ? -15.128 -25.816 9.818 1.00 95.81 114 ASP A CA 1
ATOM 934 C C . ASP A 1 114 ? -15.642 -24.380 9.706 1.00 95.81 114 ASP A C 1
ATOM 936 O O . ASP A 1 114 ? -16.728 -24.160 9.167 1.00 95.81 114 ASP A O 1
ATOM 940 N N . PHE A 1 115 ? -14.848 -23.387 10.123 1.00 96.56 115 PHE A N 1
ATOM 941 C CA . PHE A 1 115 ? -15.251 -21.990 9.988 1.00 96.56 115 PHE A CA 1
ATOM 942 C C . PHE A 1 115 ? -15.344 -21.573 8.517 1.00 96.56 115 PHE A C 1
ATOM 944 O O . PHE A 1 115 ? -16.343 -20.962 8.140 1.00 96.56 115 PHE A O 1
ATOM 951 N N . LYS A 1 116 ? -14.380 -21.972 7.670 1.00 96.44 116 LYS A N 1
ATOM 952 C CA . LYS A 1 116 ? -14.407 -21.733 6.211 1.00 96.44 116 LYS A CA 1
ATOM 953 C C . LYS A 1 116 ? -15.681 -22.277 5.568 1.00 96.44 116 LYS A C 1
ATOM 955 O O . LYS A 1 116 ? -16.301 -21.590 4.763 1.00 96.44 116 LYS A O 1
ATOM 960 N N . ARG A 1 117 ? -16.100 -23.490 5.951 1.00 97.06 117 ARG A N 1
ATOM 961 C CA . ARG A 1 117 ? -17.353 -24.107 5.478 1.00 97.06 117 ARG A CA 1
ATOM 962 C C . ARG A 1 117 ? -18.608 -23.371 5.954 1.00 97.06 117 ARG A C 1
ATOM 964 O O . ARG A 1 117 ? -19.650 -23.503 5.321 1.00 97.06 117 ARG A O 1
ATOM 971 N N . SER A 1 118 ? -18.513 -22.611 7.045 1.00 97.81 118 SER A N 1
ATOM 972 C CA . SER A 1 118 ? -19.624 -21.838 7.613 1.00 97.81 118 SER A CA 1
ATOM 973 C C . SER A 1 118 ? -19.753 -20.410 7.066 1.00 97.81 118 SER A C 1
ATOM 975 O O . SER A 1 118 ? -20.686 -19.707 7.463 1.00 97.81 118 SER A O 1
ATOM 977 N N . LEU A 1 119 ? -18.820 -19.953 6.221 1.00 98.19 119 LEU A N 1
ATOM 978 C CA . LEU A 1 119 ? -18.843 -18.599 5.664 1.00 98.19 119 LEU A CA 1
ATOM 979 C C . LEU A 1 119 ? -20.031 -18.415 4.717 1.00 98.19 119 LEU A C 1
ATOM 981 O O . LEU A 1 119 ? -20.316 -19.274 3.878 1.00 98.19 119 LEU A O 1
ATOM 985 N N . THR A 1 120 ? -20.704 -17.271 4.817 1.00 98.31 120 THR A N 1
ATOM 986 C CA . THR A 1 120 ? -21.725 -16.890 3.837 1.00 98.31 120 THR A CA 1
ATOM 987 C C . THR A 1 120 ? -21.077 -16.428 2.531 1.00 98.31 120 THR A C 1
ATOM 989 O O . THR A 1 120 ? -19.881 -16.133 2.470 1.00 98.31 120 THR A O 1
ATOM 992 N N . LYS A 1 121 ? -21.867 -16.330 1.455 1.00 97.88 121 LYS A N 1
ATOM 993 C CA . LYS A 1 121 ? -21.366 -15.816 0.169 1.00 97.88 121 LYS A CA 1
ATOM 994 C C . LYS A 1 121 ? -20.894 -14.369 0.290 1.00 97.88 121 LYS A C 1
ATOM 996 O O . LYS A 1 121 ? -19.905 -13.993 -0.330 1.00 97.88 121 LYS A O 1
ATOM 1001 N N . GLU A 1 122 ? -21.589 -13.580 1.100 1.00 98.06 122 GLU A N 1
ATOM 1002 C CA . GLU A 1 122 ? -21.282 -12.179 1.370 1.00 98.06 122 GLU A CA 1
ATOM 1003 C C . GLU A 1 122 ? -19.968 -12.050 2.145 1.00 98.06 122 GLU A C 1
ATOM 1005 O O . GLU A 1 122 ? -19.144 -11.210 1.798 1.00 98.06 122 GLU A O 1
ATOM 1010 N N . GLU A 1 123 ? -19.729 -12.916 3.135 1.00 98.25 123 GLU A N 1
ATOM 1011 C CA . GLU A 1 123 ? -18.462 -12.957 3.873 1.00 98.25 123 GLU A CA 1
ATOM 1012 C C . GLU A 1 123 ? -17.300 -13.377 2.969 1.00 98.25 123 GLU A C 1
ATOM 1014 O O . GLU A 1 123 ? -16.260 -12.727 2.977 1.00 98.25 123 GLU A O 1
ATOM 1019 N N . VAL A 1 124 ? -17.480 -14.411 2.138 1.00 98.06 124 VAL A N 1
ATOM 1020 C CA . VAL A 1 124 ? -16.467 -14.823 1.150 1.00 98.06 124 VAL A CA 1
ATOM 1021 C C . VAL A 1 124 ? -16.151 -13.683 0.182 1.00 98.06 124 VAL A C 1
ATOM 1023 O O . VAL A 1 124 ? -14.984 -13.429 -0.115 1.00 98.06 124 VAL A O 1
ATOM 1026 N N . HIS A 1 125 ? -17.173 -12.968 -0.290 1.00 96.81 125 HIS A N 1
ATOM 1027 C CA . HIS A 1 125 ? -16.987 -11.824 -1.173 1.00 96.81 125 HIS A CA 1
ATOM 1028 C C . HIS A 1 125 ? -16.250 -10.673 -0.474 1.00 96.81 125 HIS A C 1
ATOM 1030 O O . HIS A 1 125 ? -15.303 -10.133 -1.041 1.00 96.81 125 HIS A O 1
ATOM 1036 N N . ALA A 1 126 ? -16.628 -10.338 0.762 1.00 97.38 126 ALA A N 1
ATOM 1037 C CA . ALA A 1 126 ? -15.971 -9.300 1.554 1.00 97.38 126 ALA A CA 1
ATOM 1038 C C . ALA A 1 126 ? -14.500 -9.638 1.854 1.00 97.38 126 ALA A C 1
ATOM 1040 O O . ALA A 1 126 ? -13.641 -8.770 1.719 1.00 97.38 126 ALA A O 1
ATOM 1041 N N . ILE A 1 127 ? -14.202 -10.902 2.181 1.00 98.00 127 ILE A N 1
ATOM 1042 C CA . ILE A 1 127 ? -12.834 -11.418 2.347 1.00 98.00 127 ILE A CA 1
ATOM 1043 C C . ILE A 1 127 ? -12.050 -11.259 1.042 1.00 98.00 127 ILE A C 1
ATOM 1045 O O . ILE A 1 127 ? -10.927 -10.766 1.055 1.00 98.00 127 ILE A O 1
ATOM 1049 N N . GLY A 1 128 ? -12.643 -11.639 -0.094 1.00 97.12 128 GLY A N 1
ATOM 1050 C CA . GLY A 1 128 ? -12.012 -11.495 -1.405 1.00 97.12 128 GLY A CA 1
ATOM 1051 C C . GLY A 1 128 ? -11.694 -10.040 -1.757 1.00 97.12 128 GLY A C 1
ATOM 1052 O O . GLY A 1 128 ? -10.575 -9.749 -2.170 1.00 97.12 128 GLY A O 1
ATOM 1053 N N . LEU A 1 129 ? -12.646 -9.122 -1.561 1.00 95.62 129 LEU A N 1
ATOM 1054 C CA . LEU A 1 129 ? -12.440 -7.692 -1.808 1.00 95.62 129 LEU A CA 1
ATOM 1055 C C . LEU A 1 129 ? -11.360 -7.110 -0.889 1.00 95.62 129 LEU A C 1
ATOM 1057 O O . LEU A 1 129 ? -10.406 -6.517 -1.384 1.00 95.62 129 LEU A O 1
ATOM 1061 N N . GLY A 1 130 ? -11.469 -7.335 0.424 1.00 97.06 130 GLY A N 1
ATOM 1062 C CA . GLY A 1 130 ? -10.495 -6.835 1.397 1.00 97.06 130 GLY A CA 1
ATOM 1063 C C . GLY A 1 130 ? -9.091 -7.396 1.168 1.00 97.06 130 GLY A C 1
ATOM 1064 O O . GLY A 1 130 ? -8.109 -6.666 1.302 1.00 97.06 130 GLY A O 1
ATOM 1065 N N . PHE A 1 131 ? -8.990 -8.664 0.756 1.00 97.50 131 PHE A N 1
ATOM 1066 C CA . PHE A 1 131 ? -7.719 -9.266 0.371 1.00 97.50 131 PHE A CA 1
ATOM 1067 C C . PHE A 1 131 ? -7.131 -8.599 -0.873 1.00 97.50 131 PHE A C 1
ATOM 1069 O O . PHE A 1 131 ? -5.962 -8.244 -0.856 1.00 97.50 131 PHE A O 1
ATOM 1076 N N . MET A 1 132 ? -7.910 -8.401 -1.943 1.00 94.56 132 MET A N 1
ATOM 1077 C CA . MET A 1 132 ? -7.408 -7.765 -3.170 1.00 94.56 132 MET A CA 1
ATOM 1078 C C . MET A 1 132 ? -6.958 -6.320 -2.934 1.00 94.56 132 MET A C 1
ATOM 1080 O O . MET A 1 132 ? -5.899 -5.927 -3.422 1.00 94.56 132 MET A O 1
ATOM 1084 N N . GLU A 1 133 ? -7.736 -5.543 -2.177 1.00 94.56 133 GLU A N 1
ATOM 1085 C CA . GLU A 1 133 ? -7.388 -4.163 -1.828 1.00 94.56 133 GLU A CA 1
ATOM 1086 C C . GLU A 1 133 ? -6.108 -4.109 -0.990 1.00 94.56 133 GLU A C 1
ATOM 1088 O O . GLU A 1 133 ? -5.165 -3.411 -1.357 1.00 94.56 133 GLU A O 1
ATOM 1093 N N . GLY A 1 134 ? -6.041 -4.899 0.087 1.00 97.00 134 GLY A N 1
ATOM 1094 C CA . GLY A 1 134 ? -4.855 -4.955 0.937 1.00 97.00 134 GLY A CA 1
ATOM 1095 C C . GLY A 1 134 ? -3.626 -5.496 0.205 1.00 97.00 134 GLY A C 1
ATOM 1096 O O . GLY A 1 134 ? -2.529 -4.987 0.403 1.00 97.00 134 GLY A O 1
ATOM 1097 N N . PHE A 1 135 ? -3.798 -6.473 -0.687 1.00 96.38 135 PHE A N 1
ATOM 1098 C CA . PHE A 1 135 ? -2.712 -7.023 -1.496 1.00 96.38 135 PHE A CA 1
ATOM 1099 C C . PHE A 1 135 ? -2.106 -5.960 -2.412 1.00 96.38 135 PHE A C 1
ATOM 1101 O O . PHE A 1 135 ? -0.886 -5.835 -2.475 1.00 96.38 135 PHE A O 1
ATOM 1108 N N . HIS A 1 136 ? -2.942 -5.165 -3.087 1.00 94.69 136 HIS A N 1
ATOM 1109 C CA . HIS A 1 136 ? -2.465 -4.056 -3.909 1.00 94.69 136 HIS A CA 1
ATOM 1110 C C . HIS A 1 136 ? -1.735 -3.001 -3.070 1.00 94.69 136 HIS A C 1
ATOM 1112 O O . HIS A 1 136 ? -0.620 -2.619 -3.418 1.00 94.69 136 HIS A O 1
ATOM 1118 N N . ASP A 1 137 ? -2.316 -2.600 -1.935 1.00 97.25 137 ASP A N 1
ATOM 1119 C CA . ASP A 1 137 ? -1.691 -1.620 -1.049 1.00 97.25 137 ASP A CA 1
ATOM 1120 C C . ASP A 1 137 ? -0.312 -2.116 -0.558 1.00 97.25 137 ASP A C 1
ATOM 1122 O O . ASP A 1 137 ? 0.673 -1.374 -0.587 1.00 97.25 137 ASP A O 1
ATOM 1126 N N . PHE A 1 138 ? -0.201 -3.390 -0.164 1.00 97.31 138 PHE A N 1
ATOM 1127 C CA . PHE A 1 138 ? 1.066 -3.975 0.279 1.00 97.31 138 PHE A CA 1
ATOM 1128 C C . PHE A 1 138 ? 2.074 -4.206 -0.846 1.00 97.31 138 PHE A C 1
ATOM 1130 O O . PHE A 1 138 ? 3.267 -4.102 -0.580 1.00 97.31 138 PHE A O 1
ATOM 1137 N N . LEU A 1 139 ? 1.646 -4.452 -2.088 1.00 94.56 139 LEU A N 1
ATOM 1138 C CA . LEU A 1 139 ? 2.563 -4.467 -3.233 1.00 94.56 139 LEU A CA 1
ATOM 1139 C C . LEU A 1 139 ? 3.239 -3.104 -3.406 1.00 94.56 139 LEU A C 1
ATOM 1141 O O . LEU A 1 139 ? 4.453 -3.035 -3.599 1.00 94.56 139 LEU A O 1
ATOM 1145 N N . THR A 1 140 ? 2.478 -2.016 -3.277 1.00 95.31 140 THR A N 1
ATOM 1146 C CA . THR A 1 140 ? 3.038 -0.663 -3.336 1.00 95.31 140 THR A CA 1
ATOM 1147 C C . THR A 1 140 ? 3.975 -0.394 -2.156 1.00 95.31 140 THR A C 1
ATOM 1149 O O . THR A 1 140 ? 5.070 0.141 -2.343 1.00 95.31 140 THR A O 1
ATOM 1152 N N . LEU A 1 141 ? 3.593 -0.792 -0.938 1.00 96.81 141 LEU A N 1
ATOM 1153 C CA . LEU A 1 141 ? 4.442 -0.630 0.247 1.00 96.81 141 LEU A CA 1
ATOM 1154 C C . LEU A 1 141 ? 5.731 -1.466 0.187 1.00 96.81 141 LEU A C 1
ATOM 1156 O O . LEU A 1 141 ? 6.780 -0.977 0.608 1.00 96.81 141 LEU A O 1
ATOM 1160 N N . ASP A 1 142 ? 5.678 -2.683 -0.352 1.00 94.62 142 ASP A N 1
ATOM 1161 C CA . ASP A 1 142 ? 6.856 -3.521 -0.594 1.00 94.62 142 ASP A CA 1
ATOM 1162 C C . ASP A 1 142 ? 7.778 -2.883 -1.644 1.00 94.62 142 ASP A C 1
ATOM 1164 O O . ASP A 1 142 ? 8.991 -2.782 -1.440 1.00 94.62 142 ASP A O 1
ATOM 1168 N N . GLY A 1 143 ? 7.202 -2.311 -2.707 1.00 92.88 143 GLY A N 1
ATOM 1169 C CA . GLY A 1 143 ? 7.933 -1.486 -3.667 1.00 92.88 143 GLY A CA 1
ATOM 1170 C C . GLY A 1 143 ? 8.657 -0.316 -2.995 1.00 92.88 143 GLY A C 1
ATOM 1171 O O . GLY A 1 143 ? 9.846 -0.111 -3.232 1.00 92.88 143 GLY A O 1
ATOM 1172 N N . LEU A 1 144 ? 7.992 0.401 -2.081 1.00 93.69 144 LEU A N 1
ATOM 1173 C CA . LEU A 1 144 ? 8.630 1.455 -1.284 1.00 93.69 144 LEU A CA 1
ATOM 1174 C C . LEU A 1 144 ? 9.703 0.923 -0.333 1.00 93.69 144 LEU A C 1
ATOM 1176 O O . LEU A 1 144 ? 10.651 1.636 -0.030 1.00 93.69 144 LEU A O 1
ATOM 1180 N N . GLN A 1 145 ? 9.571 -0.290 0.183 1.00 92.19 145 GLN A N 1
ATOM 1181 C CA . GLN A 1 145 ? 10.569 -0.870 1.072 1.00 92.19 145 GLN A CA 1
ATOM 1182 C C . GLN A 1 145 ? 11.854 -1.229 0.322 1.00 92.19 145 GLN A C 1
ATOM 1184 O O . GLN A 1 145 ? 12.952 -0.946 0.811 1.00 92.19 145 GLN A O 1
ATOM 1189 N N . ASN A 1 146 ? 11.698 -1.853 -0.844 1.00 89.19 146 ASN A N 1
ATOM 1190 C CA . ASN A 1 146 ? 12.785 -2.471 -1.595 1.00 89.19 146 ASN A CA 1
ATOM 1191 C C . ASN A 1 146 ? 13.381 -1.531 -2.652 1.00 89.19 146 ASN A C 1
ATOM 1193 O O . ASN A 1 146 ? 14.5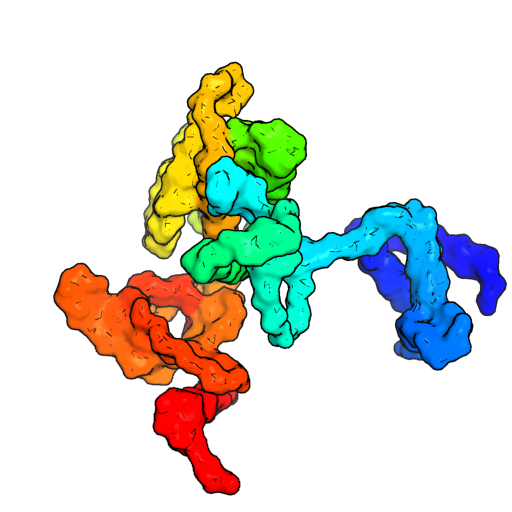49 -1.668 -3.008 1.00 89.19 146 ASN A O 1
ATOM 1197 N N . ASN A 1 147 ? 12.609 -0.555 -3.133 1.00 90.31 147 ASN A N 1
ATOM 1198 C CA . ASN A 1 147 ? 13.006 0.369 -4.191 1.00 90.31 147 ASN A CA 1
ATOM 1199 C C . ASN A 1 147 ? 12.425 1.775 -3.958 1.00 90.31 147 ASN A C 1
ATOM 1201 O O . ASN A 1 147 ? 11.542 2.242 -4.679 1.00 90.31 147 ASN A O 1
ATOM 1205 N N . LEU A 1 148 ? 12.921 2.463 -2.924 1.00 89.06 148 LEU A N 1
ATOM 1206 C CA . LEU A 1 148 ? 12.553 3.861 -2.681 1.00 89.06 148 LEU A CA 1
ATOM 1207 C C . LEU A 1 148 ? 12.910 4.723 -3.901 1.00 89.06 148 LEU A C 1
ATOM 1209 O O . LEU A 1 148 ? 14.067 4.686 -4.328 1.00 89.06 148 LEU A O 1
ATOM 1213 N N . PRO A 1 149 ? 11.986 5.566 -4.403 1.00 88.62 149 PRO A N 1
ATOM 1214 C CA . PRO A 1 149 ? 12.289 6.460 -5.509 1.00 88.62 149 PRO A CA 1
ATOM 1215 C C . PRO A 1 149 ? 13.522 7.312 -5.198 1.00 88.62 149 PRO A C 1
ATOM 1217 O O . PRO A 1 149 ? 13.594 7.973 -4.156 1.00 88.62 149 PRO A O 1
ATOM 1220 N N . ALA A 1 150 ? 14.495 7.326 -6.112 1.00 86.25 150 ALA A N 1
ATOM 1221 C CA . ALA A 1 150 ? 15.740 8.079 -5.940 1.00 86.25 150 ALA A CA 1
ATOM 1222 C C . ALA A 1 150 ? 15.495 9.593 -5.800 1.00 86.25 150 ALA A C 1
ATOM 1224 O O . ALA A 1 150 ? 16.289 10.305 -5.188 1.00 86.25 150 ALA A O 1
ATOM 1225 N N . ALA A 1 151 ? 14.365 10.076 -6.329 1.00 87.94 151 ALA A N 1
ATOM 1226 C CA . ALA A 1 151 ? 13.909 11.452 -6.187 1.00 87.94 151 ALA A CA 1
ATOM 1227 C C . ALA A 1 151 ? 13.495 11.826 -4.749 1.00 87.94 151 ALA A C 1
ATOM 1229 O O . ALA A 1 151 ? 13.361 13.015 -4.455 1.00 87.94 151 ALA A O 1
ATOM 1230 N N . LEU A 1 152 ? 13.280 10.853 -3.853 1.00 91.62 152 LEU A N 1
ATOM 1231 C CA . LEU A 1 152 ? 13.033 11.124 -2.438 1.00 91.62 152 LEU A CA 1
ATOM 1232 C C . LEU A 1 152 ? 14.344 11.484 -1.740 1.00 91.62 152 LEU A C 1
ATOM 1234 O O . LEU A 1 152 ? 15.272 10.681 -1.679 1.00 91.62 152 LEU A O 1
ATOM 1238 N N . GLY A 1 153 ? 14.402 12.661 -1.118 1.00 94.25 153 GLY A N 1
ATOM 1239 C CA . GLY A 1 153 ? 15.537 13.021 -0.266 1.00 94.25 153 GLY A CA 1
ATOM 1240 C C . GLY A 1 153 ? 15.704 12.057 0.921 1.00 94.25 153 GLY A C 1
ATOM 1241 O O . GLY A 1 153 ? 14.729 11.505 1.437 1.00 94.25 153 GLY A O 1
ATOM 1242 N N . THR A 1 154 ? 16.933 11.905 1.429 1.00 95.56 154 THR A N 1
ATOM 1243 C CA . THR A 1 154 ? 17.287 10.967 2.521 1.00 95.56 154 THR A CA 1
ATOM 1244 C C . THR A 1 154 ? 16.388 11.097 3.758 1.00 95.56 154 THR A C 1
ATOM 1246 O O . THR A 1 154 ? 16.062 10.109 4.414 1.00 95.56 154 THR A O 1
ATOM 1249 N N . ALA A 1 155 ? 15.940 12.314 4.078 1.00 96.56 155 ALA A N 1
ATOM 1250 C CA . ALA A 1 155 ? 15.022 12.556 5.187 1.00 96.56 155 ALA A CA 1
ATOM 1251 C C . ALA A 1 155 ? 13.638 11.915 4.972 1.00 96.56 155 ALA A C 1
ATOM 1253 O O . ALA A 1 155 ? 13.107 11.301 5.900 1.00 96.56 155 ALA A O 1
ATOM 1254 N N . ALA A 1 156 ? 13.077 12.035 3.764 1.00 96.75 156 ALA A N 1
ATOM 1255 C CA . ALA A 1 156 ? 11.791 11.443 3.399 1.00 96.75 156 ALA A CA 1
ATOM 1256 C C . ALA A 1 156 ? 11.898 9.916 3.362 1.00 96.75 156 ALA A C 1
ATOM 1258 O O . ALA A 1 156 ? 11.090 9.231 3.985 1.00 96.75 156 ALA A O 1
ATOM 1259 N N . GLN A 1 157 ? 12.971 9.390 2.764 1.00 96.00 157 GLN A N 1
ATOM 1260 C CA . GLN A 1 157 ? 13.289 7.959 2.783 1.00 96.00 157 GLN A CA 1
ATOM 1261 C C . GLN A 1 157 ? 13.349 7.403 4.216 1.00 96.00 157 GLN A C 1
ATOM 1263 O O . GLN A 1 157 ? 12.747 6.375 4.525 1.00 96.00 157 GLN A O 1
ATOM 1268 N N . GLY A 1 158 ? 14.023 8.110 5.129 1.00 96.25 158 GLY A N 1
ATOM 1269 C CA . GLY A 1 158 ? 14.081 7.730 6.541 1.00 96.25 158 GLY A CA 1
ATOM 1270 C C . GLY A 1 158 ? 12.723 7.780 7.253 1.00 96.25 158 GLY A C 1
ATOM 1271 O O . GLY A 1 158 ? 12.494 7.007 8.182 1.00 96.25 158 GLY A O 1
ATOM 1272 N N . MET A 1 159 ? 11.810 8.668 6.846 1.00 97.62 159 MET A N 1
ATOM 1273 C CA . MET A 1 159 ? 10.436 8.684 7.361 1.00 97.62 159 MET A CA 1
ATOM 1274 C C . MET A 1 159 ? 9.626 7.492 6.856 1.00 97.62 159 MET A C 1
ATOM 1276 O O . MET A 1 159 ? 8.998 6.835 7.681 1.00 97.62 159 MET A O 1
ATOM 1280 N N . VAL A 1 160 ? 9.703 7.171 5.562 1.00 97.69 160 VAL A N 1
ATOM 1281 C CA . VAL A 1 160 ? 9.017 6.013 4.963 1.00 97.69 160 VAL A CA 1
ATOM 1282 C C . VAL A 1 160 ? 9.452 4.712 5.633 1.00 97.69 160 VAL A C 1
ATOM 1284 O O . VAL A 1 160 ? 8.608 3.954 6.100 1.00 97.69 160 VAL A O 1
ATOM 1287 N N . LYS A 1 161 ? 10.765 4.488 5.787 1.00 96.69 161 LYS A N 1
ATOM 1288 C CA . LYS A 1 161 ? 11.293 3.284 6.456 1.00 96.69 161 LYS A CA 1
ATOM 1289 C C . LYS A 1 161 ? 10.740 3.116 7.875 1.00 96.69 161 LYS A C 1
ATOM 1291 O O . LYS A 1 161 ? 10.340 2.019 8.251 1.00 96.69 161 LYS A O 1
ATOM 1296 N N . ARG A 1 162 ? 10.676 4.203 8.652 1.00 97.62 162 ARG A N 1
ATOM 1297 C CA . ARG A 1 162 ? 10.090 4.181 10.002 1.00 97.62 162 ARG A CA 1
ATOM 1298 C C . ARG A 1 162 ? 8.572 3.992 9.983 1.00 97.62 162 ARG A C 1
ATOM 1300 O O . ARG A 1 162 ? 8.056 3.296 10.843 1.00 97.62 162 ARG A O 1
ATOM 1307 N N . ALA A 1 163 ? 7.869 4.569 9.010 1.00 98.38 163 ALA A N 1
ATOM 1308 C CA . ALA A 1 163 ? 6.428 4.381 8.857 1.00 98.38 163 ALA A CA 1
ATOM 1309 C C . ALA A 1 163 ? 6.072 2.911 8.584 1.00 98.38 163 ALA A C 1
ATOM 1311 O O . ALA A 1 163 ? 5.160 2.369 9.199 1.00 98.38 163 ALA A O 1
ATOM 1312 N N . LEU A 1 164 ? 6.845 2.243 7.723 1.00 97.94 164 LEU A N 1
ATOM 1313 C CA . LEU A 1 164 ? 6.710 0.809 7.458 1.00 97.94 164 LEU A CA 1
ATOM 1314 C C . LEU A 1 164 ? 6.978 -0.033 8.716 1.00 97.94 164 LEU A C 1
ATOM 1316 O O . LEU A 1 164 ? 6.258 -0.993 8.983 1.00 97.94 164 LEU A O 1
ATOM 1320 N N . GLN A 1 165 ? 7.984 0.336 9.518 1.00 97.50 165 GLN A N 1
ATOM 1321 C CA . GLN A 1 165 ? 8.240 -0.308 10.813 1.00 97.50 165 GLN A CA 1
ATOM 132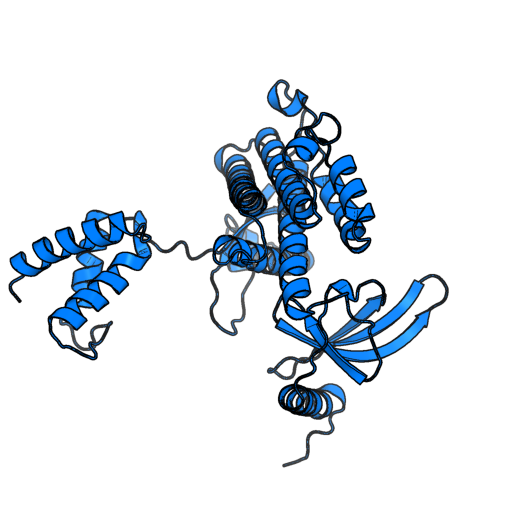2 C C . GLN A 1 165 ? 7.064 -0.134 11.781 1.00 97.50 165 GLN A C 1
ATOM 1324 O O . GLN A 1 165 ? 6.690 -1.095 12.446 1.00 97.50 165 GLN A O 1
ATOM 1329 N N . ASP A 1 166 ? 6.459 1.054 11.828 1.00 98.50 166 ASP A N 1
ATOM 1330 C CA . ASP A 1 166 ? 5.281 1.320 12.654 1.00 98.50 166 ASP A CA 1
ATOM 1331 C C . ASP A 1 166 ? 4.054 0.508 12.207 1.00 98.50 166 ASP A C 1
ATOM 1333 O O . ASP A 1 166 ? 3.349 -0.017 13.062 1.00 98.50 166 ASP A O 1
ATOM 1337 N N . ILE A 1 167 ? 3.826 0.309 10.900 1.00 98.56 167 ILE A N 1
ATOM 1338 C CA . ILE A 1 167 ? 2.764 -0.598 10.418 1.00 98.56 167 ILE A CA 1
ATOM 1339 C C . ILE A 1 167 ? 2.995 -2.020 10.943 1.00 98.56 167 ILE A C 1
ATOM 1341 O O . ILE A 1 167 ? 2.084 -2.623 11.510 1.00 98.56 167 ILE A O 1
ATOM 1345 N N . ARG A 1 168 ? 4.217 -2.555 10.807 1.00 97.88 168 ARG A N 1
ATOM 1346 C CA . ARG A 1 168 ? 4.539 -3.907 11.303 1.00 97.88 168 ARG A CA 1
ATOM 1347 C C . ARG A 1 168 ? 4.376 -4.015 12.814 1.00 97.88 168 ARG A C 1
ATOM 1349 O O . ARG A 1 168 ? 3.842 -5.010 13.296 1.00 97.88 168 ARG A O 1
ATOM 1356 N N . ALA A 1 169 ? 4.805 -2.991 13.551 1.00 98.00 169 ALA A N 1
ATOM 1357 C CA . ALA A 1 169 ? 4.619 -2.925 14.994 1.00 98.00 169 ALA A CA 1
ATOM 1358 C C . ALA A 1 169 ? 3.128 -2.933 15.357 1.00 98.00 169 ALA A C 1
ATOM 1360 O O . ALA A 1 169 ? 2.725 -3.734 16.193 1.00 98.00 169 ALA A O 1
ATOM 1361 N N . ALA A 1 170 ? 2.301 -2.126 14.685 1.00 98.38 170 ALA A N 1
ATOM 1362 C CA . ALA A 1 170 ? 0.862 -2.070 14.929 1.00 98.38 170 ALA A CA 1
ATOM 1363 C C . ALA A 1 170 ? 0.182 -3.432 14.710 1.00 98.38 170 ALA A C 1
ATOM 1365 O O . ALA A 1 170 ? -0.560 -3.903 15.573 1.00 98.38 170 ALA A O 1
ATOM 1366 N N . VAL A 1 171 ? 0.485 -4.097 13.588 1.00 98.31 171 VAL A N 1
ATOM 1367 C CA . VAL A 1 171 ? -0.041 -5.436 13.276 1.00 98.31 171 VAL A CA 1
ATOM 1368 C C . VAL A 1 171 ? 0.422 -6.458 14.313 1.00 98.31 171 VAL A C 1
ATOM 1370 O O . VAL A 1 171 ? -0.402 -7.206 14.839 1.00 98.31 171 VAL A O 1
ATOM 1373 N N . SER A 1 172 ? 1.717 -6.467 14.647 1.00 97.69 172 SER A N 1
ATOM 1374 C CA . SER A 1 172 ? 2.282 -7.388 15.636 1.00 97.69 172 SER A CA 1
ATOM 1375 C C . SER A 1 172 ? 1.654 -7.195 17.013 1.00 97.69 172 SER A C 1
ATOM 1377 O O . SER A 1 172 ? 1.255 -8.178 17.621 1.00 97.69 172 SER A O 1
ATOM 1379 N N . ILE A 1 173 ? 1.534 -5.957 17.498 1.00 98.12 173 ILE A N 1
ATOM 1380 C CA . ILE A 1 173 ? 0.971 -5.640 18.818 1.00 98.12 173 ILE A CA 1
ATOM 1381 C C . ILE A 1 173 ? -0.477 -6.131 18.919 1.00 98.12 173 ILE A C 1
ATOM 1383 O O . ILE A 1 173 ? -0.825 -6.818 19.884 1.00 98.12 173 ILE A O 1
ATOM 1387 N N . LEU A 1 174 ? -1.299 -5.860 17.897 1.00 98.25 174 LEU A N 1
ATOM 1388 C CA . LEU A 1 174 ? -2.677 -6.349 17.866 1.00 98.25 174 LEU A CA 1
ATOM 1389 C C . LEU A 1 174 ? -2.724 -7.885 17.843 1.00 98.25 174 LEU A C 1
ATOM 1391 O O . LEU A 1 174 ? -3.545 -8.488 18.528 1.00 98.25 174 LEU A O 1
ATOM 1395 N N . LYS A 1 175 ? -1.828 -8.526 17.082 1.00 97.75 175 LYS A N 1
ATOM 1396 C CA . LYS A 1 175 ? -1.783 -9.986 16.903 1.00 97.75 175 LYS A CA 1
ATOM 1397 C C . LYS A 1 175 ? -1.319 -10.731 18.147 1.00 97.75 175 LYS A C 1
ATOM 1399 O O . LYS A 1 175 ? -1.962 -11.698 18.552 1.00 97.75 175 LYS A O 1
ATOM 1404 N N . THR A 1 176 ? -0.210 -10.304 18.744 1.00 97.31 176 THR A N 1
ATOM 1405 C CA . THR A 1 176 ? 0.452 -11.033 19.833 1.00 97.31 176 THR A CA 1
ATOM 1406 C C . THR A 1 176 ? -0.079 -10.642 21.200 1.00 97.31 176 THR A C 1
ATOM 1408 O O . THR A 1 176 ? -0.264 -11.507 22.051 1.00 97.31 176 THR A O 1
ATOM 1411 N N . SER A 1 177 ? -0.319 -9.349 21.413 1.00 96.88 177 SER A N 1
ATOM 1412 C CA . SER A 1 177 ? -0.650 -8.803 22.731 1.00 96.88 177 SER A CA 1
ATOM 1413 C C . SER A 1 177 ? -2.133 -8.483 22.884 1.00 96.88 177 SER A C 1
ATOM 1415 O O . SER A 1 177 ? -2.572 -8.256 24.007 1.00 96.88 177 SER A O 1
ATOM 1417 N N . ARG A 1 178 ? -2.901 -8.468 21.779 1.00 96.56 178 ARG A N 1
ATOM 1418 C CA . ARG A 1 178 ? -4.305 -8.011 21.747 1.00 96.56 178 ARG A CA 1
ATOM 1419 C C . ARG A 1 178 ? -4.470 -6.600 22.325 1.00 96.56 178 ARG A C 1
ATOM 1421 O O . ARG A 1 178 ? -5.491 -6.273 22.917 1.00 96.56 178 ARG A O 1
ATOM 1428 N N . ASP A 1 179 ? -3.442 -5.772 22.155 1.00 97.00 179 ASP A N 1
ATOM 1429 C CA . ASP A 1 179 ? -3.429 -4.388 22.618 1.00 97.00 179 ASP A CA 1
ATOM 1430 C C . ASP A 1 179 ? -3.896 -3.468 21.482 1.00 97.00 179 ASP A C 1
ATOM 1432 O O . ASP A 1 179 ? -3.112 -3.016 20.642 1.00 97.00 179 ASP A O 1
ATOM 1436 N N . ALA A 1 180 ? -5.208 -3.223 21.441 1.00 97.25 180 ALA A N 1
ATOM 1437 C CA . ALA A 1 180 ? -5.824 -2.326 20.468 1.00 97.25 180 ALA A CA 1
ATOM 1438 C C . ALA A 1 180 ? -5.259 -0.899 20.566 1.00 97.25 180 ALA A C 1
ATOM 1440 O O . ALA A 1 180 ? -5.044 -0.240 19.549 1.00 97.25 180 ALA A O 1
ATOM 1441 N N . GLN A 1 181 ? -4.966 -0.438 21.781 1.00 96.88 181 GLN A N 1
ATOM 1442 C CA . GLN A 1 181 ? -4.499 0.913 22.046 1.00 96.88 181 GLN A CA 1
ATOM 1443 C C . GLN A 1 181 ? -3.078 1.138 21.504 1.00 96.88 181 GLN A C 1
ATOM 1445 O O . GLN A 1 181 ? -2.831 2.088 20.753 1.00 96.88 181 GLN A O 1
ATOM 1450 N N . GLY A 1 182 ? -2.157 0.222 21.807 1.00 97.06 182 GLY A N 1
ATOM 1451 C CA . GLY A 1 182 ? -0.801 0.230 21.260 1.00 97.06 182 GLY A CA 1
ATOM 1452 C C . GLY A 1 182 ? -0.784 0.104 19.734 1.00 97.06 182 GLY A C 1
ATOM 1453 O O . GLY A 1 182 ? -0.013 0.792 19.059 1.00 97.06 182 GLY A O 1
ATOM 1454 N N . ALA A 1 183 ? -1.678 -0.711 19.168 1.00 97.88 183 ALA A N 1
ATOM 1455 C CA . ALA A 1 183 ? -1.820 -0.853 17.723 1.00 97.88 183 ALA A CA 1
ATOM 1456 C C . ALA A 1 183 ? -2.276 0.450 17.038 1.00 97.88 183 ALA A C 1
ATOM 1458 O O . ALA A 1 183 ? -1.655 0.875 16.060 1.00 97.88 183 ALA A O 1
ATOM 1459 N N . ILE A 1 184 ? -3.300 1.127 17.575 1.00 97.81 184 ILE A N 1
ATOM 1460 C CA . ILE A 1 184 ? -3.774 2.432 17.076 1.00 97.81 184 ILE A CA 1
ATOM 1461 C C . ILE A 1 184 ? -2.655 3.471 17.143 1.00 97.81 184 ILE A C 1
ATOM 1463 O O . ILE A 1 184 ? -2.415 4.185 16.167 1.00 97.81 184 ILE A O 1
ATOM 1467 N N . TYR A 1 185 ? -1.929 3.526 18.262 1.00 97.12 185 TYR A N 1
ATOM 1468 C CA . TYR A 1 185 ? -0.816 4.453 18.430 1.00 97.12 185 TYR A CA 1
ATOM 1469 C C . TYR A 1 185 ? 0.227 4.304 17.309 1.00 97.12 185 TYR A C 1
ATOM 1471 O O . TYR A 1 185 ? 0.605 5.293 16.671 1.00 97.12 185 TYR A O 1
ATOM 1479 N N . HIS A 1 186 ? 0.664 3.076 17.022 1.00 97.75 186 HIS A N 1
ATOM 1480 C CA . HIS A 1 186 ? 1.627 2.832 15.950 1.00 97.75 186 HIS A CA 1
ATOM 1481 C C . HIS A 1 186 ? 1.040 3.097 14.553 1.00 97.75 186 HIS A C 1
ATOM 1483 O O . HIS A 1 186 ? 1.723 3.676 13.708 1.00 97.75 186 HIS A O 1
ATOM 1489 N N . ALA A 1 187 ? -0.234 2.786 14.308 1.00 98.31 187 ALA A N 1
ATOM 1490 C CA . ALA A 1 187 ? -0.892 3.108 13.040 1.00 98.31 187 ALA A CA 1
ATOM 1491 C C . ALA A 1 187 ? -0.962 4.629 12.776 1.00 98.31 187 ALA A C 1
ATOM 1493 O O . ALA A 1 187 ? -0.652 5.097 11.672 1.00 98.31 187 ALA A O 1
ATOM 1494 N N . GLN A 1 188 ? -1.266 5.432 13.799 1.00 97.50 188 GLN A N 1
ATOM 1495 C CA . GLN A 1 188 ? -1.197 6.894 13.709 1.00 97.50 188 GLN A CA 1
ATOM 1496 C C . GLN A 1 188 ? 0.231 7.376 13.451 1.00 97.50 188 GLN A C 1
ATOM 1498 O O . GLN A 1 188 ? 0.458 8.244 12.607 1.00 97.50 188 GLN A O 1
ATOM 1503 N N . GLN A 1 189 ? 1.213 6.793 14.143 1.00 97.50 189 GLN A N 1
ATOM 1504 C CA . GLN A 1 189 ? 2.626 7.112 13.954 1.00 97.50 189 GLN A CA 1
ATOM 1505 C C . GLN A 1 189 ? 3.126 6.802 12.537 1.00 97.50 189 GLN A C 1
ATOM 1507 O O . GLN A 1 189 ? 3.929 7.578 12.005 1.00 97.50 189 GLN A O 1
ATOM 1512 N N . ALA A 1 190 ? 2.653 5.720 11.918 1.00 98.38 190 ALA A N 1
ATOM 1513 C CA . ALA A 1 190 ? 2.919 5.411 10.518 1.00 98.38 190 ALA A CA 1
ATOM 1514 C C . ALA A 1 190 ? 2.291 6.458 9.589 1.00 98.38 190 ALA A C 1
ATOM 1516 O O . ALA A 1 190 ? 2.985 7.037 8.749 1.00 98.38 190 ALA A O 1
ATOM 1517 N N . THR A 1 191 ? 1.007 6.759 9.795 1.00 98.50 191 THR A N 1
ATOM 1518 C CA . THR A 1 191 ? 0.255 7.754 9.014 1.00 98.50 191 THR A CA 1
ATOM 1519 C C . THR A 1 191 ? 0.933 9.126 9.055 1.00 98.50 191 THR A C 1
ATOM 1521 O O . THR A 1 191 ? 1.194 9.726 8.012 1.00 98.50 191 THR A O 1
ATOM 1524 N N . GLU A 1 192 ? 1.317 9.591 10.249 1.00 98.00 192 GLU A N 1
ATOM 1525 C CA . GLU A 1 192 ? 2.045 10.848 10.453 1.00 98.00 192 GLU A CA 1
ATOM 1526 C C . GLU A 1 192 ? 3.342 10.881 9.631 1.00 98.00 192 GLU A C 1
ATOM 1528 O O . GLU A 1 192 ? 3.650 11.877 8.972 1.00 98.00 192 GLU A O 1
ATOM 1533 N N . LYS A 1 193 ? 4.112 9.788 9.649 1.00 98.06 193 LYS A N 1
ATOM 1534 C CA . LYS A 1 193 ? 5.404 9.704 8.958 1.00 98.06 193 LYS A CA 1
ATOM 1535 C C . LYS A 1 193 ? 5.253 9.664 7.441 1.00 98.06 193 LYS A C 1
ATOM 1537 O O . LYS A 1 193 ? 6.046 10.323 6.772 1.00 98.06 193 LYS A O 1
ATOM 1542 N N . PHE A 1 194 ? 4.251 8.972 6.900 1.00 98.62 194 PHE A N 1
ATOM 1543 C CA . PHE A 1 194 ? 3.967 9.004 5.462 1.00 98.62 194 PHE A CA 1
ATOM 1544 C C . PHE A 1 194 ? 3.556 10.404 4.992 1.00 98.62 194 PHE A C 1
ATOM 1546 O O . PHE A 1 194 ? 4.146 10.925 4.044 1.00 98.62 194 PHE A O 1
ATOM 1553 N N . LEU A 1 195 ? 2.633 11.068 5.700 1.00 98.44 195 LEU A N 1
ATOM 1554 C CA . LEU A 1 195 ? 2.225 12.441 5.375 1.00 98.44 195 LEU A CA 1
ATOM 1555 C C . LEU A 1 195 ? 3.411 13.416 5.442 1.00 98.44 195 LEU A C 1
ATOM 1557 O O . LEU A 1 195 ? 3.602 14.243 4.550 1.00 98.44 195 LEU A O 1
ATOM 1561 N N . LYS A 1 196 ? 4.258 13.297 6.471 1.00 98.00 196 LYS A N 1
ATOM 1562 C CA . LYS A 1 196 ? 5.471 14.117 6.605 1.00 98.00 196 LYS A CA 1
ATOM 1563 C C . LYS A 1 196 ? 6.502 13.823 5.515 1.00 98.00 196 LYS A C 1
ATOM 1565 O O . LYS A 1 196 ? 7.128 14.763 5.031 1.00 98.00 196 LYS A O 1
ATOM 1570 N N . ALA A 1 197 ? 6.657 12.568 5.095 1.00 98.00 197 ALA A N 1
ATOM 1571 C CA . ALA A 1 197 ? 7.514 12.215 3.967 1.00 98.00 197 ALA A CA 1
ATOM 1572 C C . ALA A 1 197 ? 7.026 12.878 2.668 1.00 98.00 197 ALA A C 1
ATOM 1574 O O . ALA A 1 197 ? 7.833 13.459 1.944 1.00 98.00 197 ALA A O 1
ATOM 1575 N N . ALA A 1 198 ? 5.713 12.876 2.417 1.00 97.88 198 ALA A N 1
ATOM 1576 C CA . ALA A 1 198 ? 5.124 13.574 1.275 1.00 97.88 198 ALA A CA 1
ATOM 1577 C C . ALA A 1 198 ? 5.341 15.096 1.358 1.00 97.88 198 ALA A C 1
ATOM 1579 O O . ALA A 1 198 ? 5.766 15.714 0.385 1.00 97.88 198 ALA A O 1
ATOM 1580 N N . LEU A 1 199 ? 5.156 15.714 2.529 1.00 98.00 199 LEU A N 1
ATOM 1581 C CA . LEU A 1 199 ? 5.437 17.144 2.716 1.00 98.00 199 LEU A CA 1
ATOM 1582 C C . LEU A 1 199 ? 6.913 17.495 2.465 1.00 98.00 199 LEU A C 1
ATOM 1584 O O . LEU A 1 199 ? 7.190 18.516 1.835 1.00 98.00 199 LEU A O 1
ATOM 1588 N N . LEU A 1 200 ? 7.860 16.660 2.912 1.00 97.56 200 LEU A N 1
ATOM 1589 C CA . LEU A 1 200 ? 9.284 16.838 2.593 1.00 97.56 200 LEU A CA 1
ATOM 1590 C C . LEU A 1 200 ? 9.517 16.844 1.075 1.00 97.56 200 LEU A C 1
ATOM 1592 O O . LEU A 1 200 ? 10.258 17.694 0.584 1.00 97.56 200 LEU A O 1
ATOM 1596 N N . GLN A 1 201 ? 8.843 15.959 0.333 1.00 95.94 201 GLN A N 1
ATOM 1597 C CA . GLN A 1 201 ? 8.916 15.922 -1.131 1.00 95.94 201 GLN A CA 1
ATOM 1598 C C . GLN A 1 201 ? 8.369 17.205 -1.781 1.00 95.94 201 GLN A C 1
ATOM 1600 O O . GLN A 1 201 ? 8.871 17.640 -2.813 1.00 95.94 201 GLN A O 1
ATOM 1605 N N . HIS A 1 202 ? 7.403 17.869 -1.140 1.00 96.06 202 HIS A N 1
ATOM 1606 C CA . HIS A 1 202 ? 6.867 19.171 -1.557 1.00 96.06 202 HIS A CA 1
ATOM 1607 C C . HIS A 1 202 ? 7.616 20.381 -0.961 1.00 96.06 202 HIS A C 1
ATOM 1609 O O . HIS A 1 202 ? 7.069 21.489 -0.886 1.00 96.06 202 HIS A O 1
ATOM 1615 N N . GLY A 1 203 ? 8.870 20.189 -0.540 1.00 96.88 203 GLY A N 1
ATOM 1616 C CA . GLY A 1 203 ? 9.785 21.265 -0.154 1.00 96.88 203 GLY A CA 1
ATOM 1617 C C . GLY A 1 203 ? 9.658 21.749 1.292 1.00 96.88 203 GLY A C 1
ATOM 1618 O O . GLY A 1 203 ? 10.251 22.771 1.641 1.00 96.88 203 GLY A O 1
ATOM 1619 N N . PHE A 1 204 ? 8.910 21.050 2.150 1.00 97.81 204 PHE A N 1
ATOM 1620 C CA . PHE A 1 204 ? 8.956 21.329 3.586 1.00 97.81 204 PHE A CA 1
ATOM 1621 C C . PHE A 1 204 ? 10.296 20.883 4.179 1.00 97.81 204 PHE A C 1
ATOM 1623 O O . PHE A 1 204 ? 10.938 19.943 3.718 1.00 97.81 204 PHE A O 1
ATOM 1630 N N . THR A 1 205 ? 10.709 21.544 5.256 1.00 97.31 205 THR A N 1
ATOM 1631 C CA . THR A 1 205 ? 11.917 21.197 6.012 1.00 97.31 205 THR A CA 1
ATOM 1632 C C . THR A 1 205 ? 11.579 20.364 7.246 1.00 97.31 205 THR A C 1
ATOM 1634 O O . THR A 1 205 ? 10.502 20.489 7.832 1.00 97.31 205 THR A O 1
ATOM 1637 N N . ILE A 1 206 ? 12.542 19.572 7.729 1.00 96.56 206 ILE A N 1
ATOM 1638 C CA . ILE A 1 206 ? 12.399 18.823 8.992 1.00 96.56 206 ILE A CA 1
ATOM 1639 C C . ILE A 1 206 ? 12.049 19.761 10.159 1.00 96.56 206 ILE A C 1
ATOM 1641 O O . ILE A 1 206 ? 11.255 19.393 11.020 1.00 96.56 206 ILE A O 1
ATOM 1645 N N . SER A 1 207 ? 12.618 20.972 10.185 1.00 96.25 207 SER A N 1
ATOM 1646 C CA . SER A 1 207 ? 12.345 21.965 11.231 1.00 96.25 207 SER A CA 1
ATOM 1647 C C . SER A 1 207 ? 10.866 22.368 11.259 1.00 96.25 207 SER A C 1
ATOM 1649 O O . SER A 1 207 ? 10.236 22.328 12.316 1.00 96.25 207 SER A O 1
ATOM 1651 N N . GLN A 1 208 ? 10.271 22.647 10.091 1.00 96.12 208 GLN A N 1
ATOM 1652 C CA . GLN A 1 208 ? 8.837 22.944 9.983 1.00 96.12 208 GLN A CA 1
ATOM 1653 C C . GLN A 1 208 ? 7.983 21.767 10.464 1.00 96.12 208 GLN A C 1
ATOM 1655 O O . GLN A 1 208 ? 7.072 21.962 11.265 1.00 96.12 208 GLN A O 1
ATOM 1660 N N . LEU A 1 209 ? 8.317 20.540 10.056 1.00 95.75 209 LEU A N 1
ATOM 1661 C CA . LEU A 1 209 ? 7.555 19.332 10.405 1.00 95.75 209 LEU A CA 1
ATOM 1662 C C . LEU A 1 209 ? 7.703 18.891 11.872 1.00 95.75 209 LEU A C 1
ATOM 1664 O O . LEU A 1 209 ? 6.930 18.054 12.345 1.00 95.75 209 LEU A O 1
ATOM 1668 N N . ARG A 1 210 ? 8.690 19.435 12.593 1.00 93.88 210 ARG A N 1
ATOM 1669 C CA . ARG A 1 210 ? 8.866 19.275 14.048 1.00 93.88 210 ARG A CA 1
ATOM 1670 C C . ARG A 1 210 ? 8.195 20.382 14.861 1.00 93.88 210 ARG A C 1
ATOM 1672 O O . ARG A 1 210 ? 8.186 20.306 16.087 1.00 93.88 210 ARG A O 1
ATOM 1679 N N . SER A 1 211 ? 7.668 21.418 14.212 1.00 93.62 211 SER A N 1
ATOM 1680 C CA . SER A 1 211 ? 6.943 22.475 14.913 1.00 93.62 211 SER A CA 1
ATOM 1681 C C . SER A 1 211 ? 5.668 21.931 15.563 1.00 93.62 211 SER A C 1
ATOM 1683 O O . SER A 1 211 ? 5.109 20.921 15.133 1.00 93.62 211 SER A O 1
ATOM 1685 N N . ARG A 1 212 ? 5.165 22.647 16.576 1.00 89.69 212 ARG A N 1
ATOM 1686 C CA . ARG A 1 212 ? 3.911 22.291 17.260 1.00 89.69 212 ARG A CA 1
ATOM 1687 C C . ARG A 1 212 ? 2.721 22.170 16.304 1.00 89.69 212 ARG A C 1
ATOM 1689 O O . ARG A 1 212 ? 1.840 21.370 16.572 1.00 89.69 212 ARG A O 1
ATOM 1696 N N . ALA A 1 213 ? 2.725 22.904 15.188 1.00 89.50 213 ALA A N 1
ATOM 1697 C CA . ALA A 1 213 ? 1.657 22.851 14.191 1.00 89.50 213 ALA A CA 1
ATOM 1698 C C . ALA A 1 213 ? 1.513 21.467 13.532 1.00 89.50 213 ALA A C 1
ATOM 1700 O O . ALA A 1 213 ? 0.411 21.086 13.164 1.00 89.50 213 ALA A O 1
ATOM 1701 N N . PHE A 1 214 ? 2.608 20.710 13.414 1.00 91.12 214 PHE A N 1
ATOM 1702 C CA . PHE A 1 214 ? 2.626 19.378 12.798 1.00 91.12 214 PHE A CA 1
ATOM 1703 C C . PHE A 1 214 ? 2.910 18.254 13.803 1.00 91.12 214 PHE A C 1
ATOM 1705 O O . PHE A 1 214 ? 3.085 17.100 13.409 1.00 91.12 214 PHE A O 1
ATOM 1712 N N . SER A 1 215 ? 3.034 18.566 15.094 1.00 88.31 215 SER A N 1
ATOM 1713 C CA . SER A 1 215 ? 3.353 17.572 16.118 1.00 88.31 215 SER A CA 1
ATOM 1714 C C . SER A 1 215 ? 2.104 16.760 16.441 1.00 88.31 215 SER A C 1
ATOM 1716 O O . SER A 1 215 ? 1.224 17.264 17.130 1.00 88.31 215 SER A O 1
ATOM 1718 N N . HIS A 1 216 ? 2.040 15.520 15.948 1.00 88.25 216 HIS A N 1
ATOM 1719 C CA . HIS A 1 216 ? 0.924 14.589 16.176 1.00 88.25 216 HIS A CA 1
ATOM 1720 C C . HIS A 1 216 ? -0.447 15.072 15.677 1.00 88.25 216 HIS A C 1
ATOM 1722 O O . HIS A 1 216 ? -1.465 14.559 16.115 1.00 88.25 216 HIS A O 1
ATOM 1728 N N . ASN A 1 217 ? -0.478 16.037 14.752 1.00 93.94 217 ASN A N 1
ATOM 1729 C CA . ASN A 1 217 ? -1.709 16.548 14.155 1.00 93.94 217 ASN A CA 1
ATOM 1730 C C . ASN A 1 217 ? -1.788 16.100 12.689 1.00 93.94 217 ASN A C 1
ATOM 1732 O O . ASN A 1 217 ? -1.139 16.691 11.816 1.00 93.94 217 ASN A O 1
ATOM 1736 N N . LEU A 1 218 ? -2.535 15.020 12.437 1.00 96.62 218 LEU A N 1
ATOM 1737 C CA . LEU A 1 218 ? -2.663 14.455 11.096 1.00 96.62 218 LEU A CA 1
ATOM 1738 C C . LEU A 1 218 ? -3.463 15.371 10.162 1.00 96.62 218 LEU A C 1
ATOM 1740 O O . LEU A 1 218 ? -3.078 15.525 9.001 1.00 96.62 218 LEU A O 1
ATOM 1744 N N . ASP A 1 219 ? -4.510 16.029 10.664 1.00 96.50 219 ASP A N 1
ATOM 1745 C CA . ASP A 1 219 ? -5.327 16.971 9.891 1.00 96.50 219 ASP A CA 1
ATOM 1746 C C . ASP A 1 219 ? -4.513 18.177 9.395 1.00 96.50 219 ASP A C 1
ATOM 1748 O O . ASP A 1 219 ? -4.586 18.547 8.222 1.00 96.50 219 ASP A O 1
ATOM 1752 N N . ALA A 1 220 ? -3.641 18.736 10.237 1.00 96.88 220 ALA A N 1
ATOM 1753 C CA . ALA A 1 220 ? -2.744 19.821 9.842 1.00 96.88 220 ALA A CA 1
ATOM 1754 C C . ALA A 1 220 ? -1.752 19.377 8.755 1.00 96.88 220 ALA A C 1
ATOM 1756 O O . ALA A 1 220 ? -1.498 20.118 7.799 1.00 96.88 220 ALA A O 1
ATOM 1757 N N . ALA A 1 221 ? -1.206 18.159 8.870 1.00 97.81 221 ALA A N 1
ATOM 1758 C CA . ALA A 1 221 ? -0.326 17.592 7.852 1.00 97.81 221 ALA A CA 1
ATOM 1759 C C . ALA A 1 221 ? -1.069 17.370 6.523 1.00 97.81 221 ALA A C 1
ATOM 1761 O O . ALA A 1 221 ? -0.572 17.773 5.469 1.00 97.81 221 ALA A O 1
ATOM 1762 N N . LEU A 1 222 ? -2.275 16.798 6.573 1.00 98.31 222 LEU A N 1
ATOM 1763 C CA . LEU A 1 222 ? -3.113 16.565 5.400 1.00 98.31 222 LEU A CA 1
ATOM 1764 C C . LEU A 1 222 ? -3.564 17.875 4.741 1.00 98.31 222 LEU A C 1
ATOM 1766 O O . LEU A 1 222 ? -3.528 17.988 3.516 1.00 98.31 222 LEU A O 1
ATOM 1770 N N . THR A 1 223 ? -3.951 18.874 5.530 1.00 98.19 223 THR A N 1
ATOM 1771 C CA . THR A 1 223 ? -4.351 20.201 5.045 1.00 98.19 223 THR A CA 1
ATOM 1772 C C . THR A 1 223 ? -3.191 20.889 4.334 1.00 98.19 223 THR A C 1
ATOM 1774 O O . THR A 1 223 ? -3.354 21.382 3.216 1.00 98.19 223 THR A O 1
ATOM 1777 N N . ALA A 1 224 ? -1.995 20.871 4.931 1.00 98.12 224 ALA A N 1
ATOM 1778 C CA . ALA A 1 224 ? -0.799 21.422 4.300 1.00 98.12 224 ALA A CA 1
ATOM 1779 C C . ALA A 1 224 ? -0.463 20.706 2.983 1.00 98.12 224 ALA A C 1
ATOM 1781 O O . ALA A 1 224 ? -0.098 21.361 2.006 1.00 98.12 224 ALA A O 1
ATOM 1782 N N . LEU A 1 225 ? -0.620 19.379 2.943 1.00 97.88 225 LEU A N 1
ATOM 1783 C CA . LEU A 1 225 ? -0.341 18.567 1.762 1.00 97.88 225 LEU A CA 1
ATOM 1784 C C . LEU A 1 225 ? -1.384 18.796 0.655 1.00 97.88 225 LEU A C 1
ATOM 1786 O O . LEU A 1 225 ? -1.022 18.995 -0.500 1.00 97.88 225 LEU A O 1
ATOM 1790 N N . THR A 1 226 ? -2.663 18.896 1.019 1.00 98.00 226 THR A N 1
ATOM 1791 C CA . THR A 1 226 ? -3.763 19.249 0.105 1.00 98.00 226 THR A CA 1
ATOM 1792 C C . THR A 1 226 ? -3.585 20.651 -0.481 1.00 98.00 226 THR A C 1
ATOM 1794 O O . THR A 1 226 ? -3.927 20.894 -1.635 1.00 98.00 226 THR A O 1
ATOM 1797 N N . GLY A 1 227 ? -3.014 21.582 0.291 1.00 97.75 227 GLY A N 1
ATOM 1798 C CA . GLY A 1 227 ? -2.642 22.913 -0.193 1.00 97.75 227 GLY A CA 1
ATOM 1799 C C . GLY A 1 227 ? -1.481 22.912 -1.195 1.00 97.75 227 GLY A C 1
ATOM 1800 O O . GLY A 1 227 ? -1.308 23.893 -1.917 1.00 97.75 227 GLY A O 1
ATOM 1801 N N . LYS A 1 228 ? -0.685 21.834 -1.254 1.00 96.94 228 LYS A N 1
ATOM 1802 C CA . LYS A 1 228 ? 0.357 21.633 -2.272 1.00 96.94 228 LYS A CA 1
ATOM 1803 C C . LYS A 1 228 ? -0.178 20.934 -3.513 1.00 96.94 228 LYS A C 1
ATOM 1805 O O . LYS A 1 228 ? 0.190 21.328 -4.614 1.00 96.94 228 LYS A O 1
ATOM 1810 N N . ASP A 1 229 ? -1.033 19.934 -3.332 1.00 95.50 229 ASP A N 1
ATOM 1811 C CA . ASP A 1 229 ? -1.673 19.206 -4.421 1.00 95.50 229 ASP A CA 1
ATOM 1812 C C . ASP A 1 229 ? -3.041 18.676 -3.963 1.00 95.50 229 ASP A C 1
ATOM 1814 O O . ASP A 1 229 ? -3.160 17.949 -2.972 1.00 95.50 229 ASP A O 1
ATOM 1818 N N . ALA A 1 230 ? -4.095 19.038 -4.697 1.00 96.00 230 ALA A N 1
ATOM 1819 C CA . ALA A 1 230 ? -5.471 18.716 -4.340 1.00 96.00 230 ALA A CA 1
ATOM 1820 C C . ALA A 1 230 ? -5.753 17.203 -4.307 1.00 96.00 230 ALA A C 1
ATOM 1822 O O . ALA A 1 230 ? -6.678 16.790 -3.602 1.00 96.00 230 ALA A O 1
ATOM 1823 N N . LYS A 1 231 ? -4.950 16.375 -4.999 1.00 95.69 231 LYS A N 1
ATOM 1824 C CA . LYS A 1 231 ? -5.111 14.909 -5.016 1.00 95.69 231 LYS A CA 1
ATOM 1825 C C . LYS A 1 231 ? -5.039 14.290 -3.620 1.00 95.69 231 LYS A C 1
ATOM 1827 O O . LYS A 1 231 ? -5.713 13.304 -3.335 1.00 95.69 231 LYS A O 1
ATOM 1832 N N . PHE A 1 232 ? -4.290 14.898 -2.702 1.00 97.56 232 PHE A N 1
ATOM 1833 C CA . PHE A 1 232 ? -4.165 14.374 -1.344 1.00 97.56 232 PHE A CA 1
ATOM 1834 C C . PHE A 1 232 ? -5.444 14.515 -0.515 1.00 97.56 232 PHE A C 1
ATOM 1836 O O . PHE A 1 232 ? -5.588 13.798 0.470 1.00 97.56 232 PHE A O 1
ATOM 1843 N N . ARG A 1 233 ? -6.432 15.320 -0.941 1.00 97.38 233 ARG A N 1
ATOM 1844 C CA . ARG A 1 233 ? -7.755 15.382 -0.291 1.00 97.38 233 ARG A CA 1
ATOM 1845 C C . ARG A 1 233 ? -8.416 14.004 -0.186 1.00 97.38 233 ARG A C 1
ATOM 1847 O O . ARG A 1 233 ? -9.158 13.751 0.762 1.00 97.38 233 ARG A O 1
ATOM 1854 N N . HIS A 1 234 ? -8.125 13.101 -1.123 1.00 95.50 234 HIS A N 1
ATOM 1855 C CA . HIS A 1 234 ? -8.654 11.737 -1.127 1.00 95.50 234 HIS A CA 1
ATOM 1856 C C . HIS A 1 234 ? -8.204 10.890 0.068 1.00 95.50 234 HIS A C 1
ATOM 1858 O O . HIS A 1 234 ? -8.866 9.906 0.388 1.00 95.50 234 HIS A O 1
ATOM 1864 N N . LEU A 1 235 ? -7.151 11.301 0.778 1.00 97.75 235 LEU A N 1
ATOM 1865 C CA . LEU A 1 235 ? -6.704 10.647 2.004 1.00 97.75 235 LEU A CA 1
ATOM 1866 C C . LEU A 1 235 ? -7.565 10.981 3.227 1.00 97.75 235 LEU A C 1
ATOM 1868 O O . LEU A 1 235 ? -7.433 10.299 4.238 1.00 97.75 235 LEU A O 1
ATOM 1872 N N . SER A 1 236 ? -8.450 11.984 3.166 1.00 97.94 236 SER A N 1
ATOM 1873 C CA . SER A 1 236 ? -9.228 12.448 4.327 1.00 97.94 236 SER A CA 1
ATOM 1874 C C . SER A 1 236 ? -9.974 11.330 5.077 1.00 97.94 236 SER A C 1
ATOM 1876 O O . SER A 1 236 ? -9.815 11.257 6.297 1.00 97.94 236 SER A O 1
ATOM 1878 N N . PRO A 1 237 ? -10.693 10.397 4.414 1.00 97.75 237 PRO A N 1
ATOM 1879 C CA . PRO A 1 237 ? -11.361 9.304 5.122 1.00 97.75 237 PRO A CA 1
ATOM 1880 C C . PRO A 1 237 ? -10.394 8.358 5.842 1.00 97.75 237 PRO A C 1
ATOM 1882 O O . PRO A 1 237 ? -10.703 7.885 6.931 1.00 97.75 237 PRO A O 1
ATOM 1885 N N . ALA A 1 238 ? -9.230 8.074 5.250 1.00 97.88 238 ALA A N 1
ATOM 1886 C CA . ALA A 1 238 ? -8.224 7.217 5.872 1.00 97.88 238 ALA A CA 1
ATOM 1887 C C . ALA A 1 238 ? -7.550 7.945 7.043 1.00 97.88 238 ALA A C 1
ATOM 1889 O O . ALA A 1 238 ? -7.501 7.422 8.149 1.00 97.88 238 ALA A O 1
ATOM 1890 N N . VAL A 1 239 ? -7.129 9.195 6.844 1.00 97.94 239 VAL A N 1
ATOM 1891 C CA . VAL A 1 239 ? -6.520 10.010 7.902 1.00 97.94 239 VAL A CA 1
ATOM 1892 C C . VAL A 1 239 ? -7.451 10.145 9.107 1.00 97.94 239 VAL A C 1
ATOM 1894 O O . VAL A 1 239 ? -7.000 9.929 10.223 1.00 97.94 239 VAL A O 1
ATOM 1897 N N . SER A 1 240 ? -8.750 10.380 8.900 1.00 97.25 240 SER A N 1
ATOM 1898 C CA . SER A 1 240 ? -9.725 10.450 9.998 1.00 97.25 240 SER A CA 1
ATOM 1899 C C . SER A 1 240 ? -9.850 9.146 10.795 1.00 97.25 240 SER A C 1
ATOM 1901 O O . SER A 1 240 ? -10.136 9.204 11.985 1.00 97.25 240 SER A O 1
ATOM 1903 N N . LYS A 1 241 ? -9.665 7.981 10.162 1.00 96.94 241 LYS A N 1
ATOM 1904 C CA . LYS A 1 241 ? -9.680 6.674 10.842 1.00 96.94 241 LYS A CA 1
ATOM 1905 C C . LYS A 1 241 ? -8.372 6.368 11.570 1.00 96.94 241 LYS A C 1
ATOM 1907 O O . LYS A 1 241 ? -8.374 5.579 12.505 1.00 96.94 241 LYS A O 1
ATOM 1912 N N . ALA A 1 242 ? -7.262 6.952 11.127 1.00 95.75 242 ALA A N 1
ATOM 1913 C CA . ALA A 1 242 ? -5.972 6.830 11.797 1.00 95.75 242 ALA A CA 1
ATOM 1914 C C . ALA A 1 242 ? -5.805 7.843 12.944 1.00 95.75 242 ALA A C 1
ATOM 1916 O O . ALA A 1 242 ? -5.043 7.582 13.870 1.00 95.75 242 ALA A O 1
ATOM 1917 N N . ASP A 1 243 ? -6.511 8.977 12.900 1.00 94.88 243 ASP A N 1
ATOM 1918 C CA . ASP A 1 243 ? -6.459 10.057 13.898 1.00 94.88 243 ASP A CA 1
ATOM 1919 C C . ASP A 1 243 ? -7.357 9.774 15.113 1.00 94.88 243 ASP A C 1
ATOM 1921 O O . ASP A 1 243 ? -8.197 10.580 15.509 1.00 94.88 243 ASP A O 1
ATOM 1925 N N . LEU A 1 244 ? -7.222 8.571 15.674 1.00 90.19 244 LEU A N 1
ATOM 1926 C CA . LEU A 1 244 ? -7.962 8.150 16.866 1.00 90.19 244 LEU A CA 1
ATOM 1927 C C . LEU A 1 244 ? -7.174 8.385 18.154 1.00 90.19 244 LEU A C 1
ATOM 1929 O O . LEU A 1 244 ? -7.776 8.429 19.224 1.00 90.19 244 LEU A O 1
ATOM 1933 N N . ALA A 1 245 ? -5.850 8.540 18.068 1.00 78.81 245 ALA A N 1
ATOM 1934 C CA . ALA A 1 245 ? -5.019 8.711 19.241 1.00 78.81 245 ALA A CA 1
ATOM 1935 C C . ALA A 1 245 ? -4.771 10.185 19.555 1.00 78.81 245 ALA A C 1
ATOM 1937 O O . ALA A 1 245 ? -4.067 10.915 18.850 1.00 78.81 245 ALA A O 1
ATOM 1938 N N . ASN A 1 246 ? -5.276 10.605 20.707 1.00 84.69 246 ASN A N 1
ATOM 1939 C CA . ASN A 1 246 ? -4.704 11.742 21.405 1.00 84.69 246 ASN A CA 1
ATOM 1940 C C . ASN A 1 246 ? -3.421 11.301 22.146 1.00 84.69 246 ASN A C 1
ATOM 1942 O O . ASN A 1 246 ? -3.036 10.131 22.152 1.00 84.69 246 ASN A O 1
ATOM 1946 N N . MET A 1 247 ? -2.726 12.249 22.777 1.00 83.25 247 MET A N 1
ATOM 1947 C CA . MET A 1 247 ? -1.544 11.930 23.590 1.00 83.25 247 MET A CA 1
ATOM 1948 C C . MET A 1 247 ? -1.856 10.976 24.755 1.00 83.25 247 MET A C 1
ATOM 1950 O O . MET A 1 247 ? -0.958 10.257 25.197 1.00 83.25 247 MET A O 1
ATOM 1954 N N . ASP A 1 248 ? -3.108 10.942 25.212 1.00 88.00 248 ASP A N 1
ATOM 1955 C CA . ASP A 1 248 ? -3.554 10.154 26.363 1.00 88.00 248 ASP A CA 1
ATOM 1956 C C . ASP A 1 248 ? -3.562 8.650 26.061 1.00 88.00 248 ASP A C 1
ATOM 1958 O O . ASP A 1 248 ? -3.386 7.855 26.982 1.00 88.00 248 ASP A O 1
ATOM 1962 N N . ILE A 1 249 ? -3.586 8.253 24.777 1.00 90.06 249 ILE A N 1
ATOM 1963 C CA . ILE A 1 249 ? -3.451 6.852 24.335 1.00 90.06 249 ILE A CA 1
ATOM 1964 C C . ILE A 1 249 ? -2.199 6.152 24.897 1.00 90.06 249 ILE A C 1
ATOM 1966 O O . ILE A 1 249 ? -2.072 4.931 24.853 1.00 90.06 249 ILE A O 1
ATOM 1970 N N . ARG A 1 250 ? -1.195 6.912 25.344 1.00 86.50 250 ARG A N 1
ATOM 1971 C CA . ARG A 1 250 ? 0.048 6.360 25.901 1.00 86.50 250 ARG A CA 1
ATOM 1972 C C . ARG A 1 250 ? 0.014 6.202 27.415 1.00 86.50 250 ARG A C 1
ATOM 1974 O O . ARG A 1 250 ? 0.894 5.543 27.961 1.00 86.50 250 ARG A O 1
ATOM 1981 N N . TYR A 1 251 ? -0.921 6.865 28.085 1.00 90.12 251 TYR A N 1
ATOM 1982 C CA . TYR A 1 251 ? -0.890 7.062 29.531 1.00 90.12 251 TYR A CA 1
ATOM 1983 C C . TYR A 1 251 ? -2.130 6.516 30.233 1.00 90.12 251 TYR A C 1
ATOM 1985 O O . TYR A 1 251 ? -2.039 6.150 31.402 1.00 90.12 251 TYR A O 1
ATOM 1993 N N . GLU A 1 252 ? -3.258 6.434 29.533 1.00 92.69 252 GLU A N 1
ATOM 1994 C CA . GLU A 1 252 ? -4.547 6.056 30.104 1.00 92.69 252 GLU A CA 1
ATOM 1995 C C . GLU A 1 252 ? -5.214 4.979 29.249 1.00 92.69 252 GLU A C 1
ATOM 1997 O O . GLU A 1 252 ? -5.012 4.937 28.038 1.00 92.69 252 GLU A O 1
ATOM 2002 N N . ASP A 1 253 ? -5.999 4.098 29.870 1.00 92.06 253 ASP A N 1
ATOM 2003 C CA . ASP A 1 253 ? -6.881 3.191 29.133 1.00 92.06 253 ASP A CA 1
ATOM 2004 C C . ASP A 1 253 ? -8.067 3.995 28.594 1.00 92.06 253 ASP A C 1
ATOM 2006 O O . ASP A 1 253 ? -8.910 4.491 29.344 1.00 92.06 253 ASP A O 1
ATOM 2010 N N . THR A 1 254 ? -8.096 4.150 27.277 1.00 92.69 254 THR A N 1
ATOM 2011 C CA . THR A 1 254 ? -9.098 4.946 26.559 1.00 92.69 254 THR A CA 1
ATOM 2012 C C . THR A 1 254 ? -10.292 4.110 26.088 1.00 92.69 254 THR A C 1
ATOM 2014 O O . THR A 1 254 ? -11.215 4.647 25.473 1.00 92.69 254 THR A O 1
ATOM 2017 N N . GLY A 1 255 ? -10.312 2.801 26.378 1.00 94.31 255 GLY A N 1
ATOM 2018 C CA . GLY A 1 255 ? -11.399 1.903 25.983 1.00 94.31 255 GLY A CA 1
ATOM 2019 C C . GLY A 1 255 ? -11.472 1.638 24.476 1.00 94.31 255 GLY A C 1
ATOM 2020 O O . GLY A 1 255 ? -12.548 1.335 23.954 1.00 94.31 255 GLY A O 1
ATOM 2021 N N . HIS A 1 256 ? -10.353 1.778 23.759 1.00 96.69 256 HIS A N 1
ATOM 2022 C CA . HIS A 1 256 ? -10.296 1.483 22.331 1.00 96.69 256 HIS A CA 1
ATOM 2023 C C . HIS A 1 256 ? -10.567 0.005 22.028 1.00 96.69 256 HIS A C 1
ATOM 2025 O O . HIS A 1 256 ? -10.154 -0.900 22.749 1.00 96.69 256 HIS A O 1
ATOM 2031 N N . THR A 1 257 ? -11.258 -0.235 20.916 1.00 97.44 257 THR A N 1
ATOM 2032 C CA . THR A 1 257 ? -11.695 -1.572 20.491 1.00 97.44 257 THR A CA 1
ATOM 2033 C C . THR A 1 257 ? -10.806 -2.158 19.395 1.00 97.44 257 THR A C 1
ATOM 2035 O O . THR A 1 257 ? -10.181 -1.429 18.623 1.00 97.44 257 THR A O 1
ATOM 2038 N N . ASP A 1 258 ? -10.841 -3.482 19.243 1.00 98.06 258 ASP A N 1
ATOM 2039 C CA . ASP A 1 258 ? -10.190 -4.188 18.131 1.00 98.06 258 ASP A CA 1
ATOM 2040 C C . ASP A 1 258 ? -10.636 -3.665 16.755 1.00 98.06 258 ASP A C 1
ATOM 2042 O O . ASP A 1 258 ? -9.812 -3.503 15.859 1.00 98.06 258 ASP A O 1
ATOM 2046 N N . GLN A 1 259 ? -11.924 -3.337 16.590 1.00 98.00 259 GLN A N 1
ATOM 2047 C CA . GLN A 1 259 ? -12.451 -2.757 15.349 1.00 98.00 259 GLN A CA 1
ATOM 2048 C C . GLN A 1 259 ? -11.756 -1.429 15.013 1.00 98.00 259 GLN A C 1
ATOM 2050 O O . GLN A 1 259 ? -11.362 -1.215 13.868 1.00 98.00 259 GLN A O 1
ATOM 2055 N N . GLN A 1 260 ? -11.561 -0.557 16.008 1.00 97.88 260 GLN A N 1
ATOM 2056 C CA . GLN A 1 260 ? -10.854 0.714 15.822 1.00 97.88 260 GLN A CA 1
ATOM 2057 C C . GLN A 1 260 ? -9.379 0.495 15.468 1.00 97.88 260 GLN A C 1
ATOM 2059 O O . GLN A 1 260 ? -8.857 1.174 14.587 1.00 97.88 260 GLN A O 1
ATOM 2064 N N . ALA A 1 261 ? -8.716 -0.481 16.096 1.00 98.25 261 ALA A N 1
ATOM 2065 C CA . ALA A 1 261 ? -7.337 -0.831 15.762 1.00 98.25 261 ALA A CA 1
ATOM 2066 C C . ALA A 1 261 ? -7.200 -1.362 14.330 1.00 98.25 261 ALA A C 1
ATOM 2068 O O . ALA A 1 261 ? -6.307 -0.938 13.595 1.00 98.25 261 ALA A O 1
ATOM 2069 N N . VAL A 1 262 ? -8.115 -2.235 13.904 1.00 98.50 262 VAL A N 1
ATOM 2070 C CA . VAL A 1 262 ? -8.191 -2.740 12.527 1.00 98.50 262 VAL A CA 1
ATOM 2071 C C . VAL A 1 262 ? -8.362 -1.596 11.527 1.00 98.50 262 VAL A C 1
ATOM 2073 O O . VAL A 1 262 ? -7.633 -1.524 10.535 1.00 98.50 262 VAL A O 1
ATOM 2076 N N . GLU A 1 263 ? -9.291 -0.677 11.793 1.00 98.12 263 GLU A N 1
ATOM 2077 C CA . GLU A 1 263 ? -9.552 0.473 10.925 1.00 98.12 263 GLU A CA 1
ATOM 2078 C C . GLU A 1 263 ? -8.364 1.435 10.849 1.00 98.12 263 GLU A C 1
ATOM 2080 O O . GLU A 1 263 ? -8.026 1.884 9.752 1.00 98.12 263 GLU A O 1
ATOM 2085 N N . ALA A 1 264 ? -7.700 1.709 11.975 1.00 98.19 264 ALA A N 1
ATOM 2086 C CA . ALA A 1 264 ? -6.517 2.563 12.022 1.00 98.19 264 ALA A CA 1
ATOM 2087 C C . ALA A 1 264 ? -5.340 1.947 11.248 1.00 98.19 264 ALA A C 1
ATOM 2089 O O . ALA A 1 264 ? -4.682 2.644 10.473 1.00 98.19 264 ALA A O 1
ATOM 2090 N N . ILE A 1 265 ? -5.093 0.638 11.398 1.00 98.56 265 ILE A N 1
ATOM 2091 C CA . ILE A 1 265 ? -4.038 -0.069 10.654 1.00 98.56 265 ILE A CA 1
ATOM 2092 C C . ILE A 1 265 ? -4.327 -0.045 9.151 1.00 98.56 265 ILE A C 1
ATOM 2094 O O . ILE A 1 265 ? -3.455 0.332 8.367 1.00 98.56 265 ILE A O 1
ATOM 2098 N N . SER A 1 266 ? -5.550 -0.401 8.744 1.00 98.25 266 SER A N 1
ATOM 2099 C CA . SER A 1 266 ? -5.962 -0.368 7.335 1.00 98.25 266 SER A CA 1
ATOM 2100 C C . SER A 1 266 ? -5.830 1.042 6.749 1.00 98.25 266 SER A C 1
ATOM 2102 O O . SER A 1 266 ? -5.314 1.216 5.645 1.00 98.25 266 SER A O 1
ATOM 2104 N N . ALA A 1 267 ? -6.204 2.070 7.512 1.00 98.38 267 ALA A N 1
ATOM 2105 C CA . ALA A 1 267 ? -6.026 3.459 7.116 1.00 98.38 267 ALA A CA 1
ATOM 2106 C C . ALA A 1 267 ? -4.552 3.851 6.928 1.00 98.38 267 ALA A C 1
ATOM 2108 O O . ALA A 1 267 ? -4.221 4.496 5.932 1.00 98.38 267 ALA A O 1
ATOM 2109 N N . ALA A 1 268 ? -3.665 3.449 7.841 1.00 98.62 268 ALA A N 1
ATOM 2110 C CA . ALA A 1 268 ? -2.235 3.731 7.739 1.00 98.62 268 ALA A CA 1
ATOM 2111 C C . ALA A 1 268 ? -1.603 3.076 6.500 1.00 98.62 268 ALA A C 1
ATOM 2113 O O . ALA A 1 268 ? -0.838 3.724 5.781 1.00 98.62 268 ALA A O 1
ATOM 2114 N N . VAL A 1 269 ? -1.972 1.819 6.224 1.00 98.56 269 VAL A N 1
ATOM 2115 C CA . VAL A 1 269 ? -1.579 1.085 5.010 1.00 98.56 269 VAL A CA 1
ATOM 2116 C C . VAL A 1 269 ? -2.052 1.831 3.762 1.00 98.56 269 VAL A C 1
ATOM 2118 O O . VAL A 1 269 ? -1.235 2.147 2.898 1.00 98.56 269 VAL A O 1
ATOM 2121 N N . ARG A 1 270 ? -3.332 2.218 3.713 1.00 98.25 270 ARG A N 1
ATOM 2122 C CA . ARG A 1 270 ? -3.931 2.945 2.584 1.00 98.25 270 ARG A CA 1
ATOM 2123 C C . ARG A 1 270 ? -3.264 4.293 2.319 1.00 98.25 270 ARG A C 1
ATOM 2125 O O . ARG A 1 270 ? -3.047 4.655 1.166 1.00 98.25 270 ARG A O 1
ATOM 2132 N N . VAL A 1 271 ? -2.938 5.045 3.375 1.00 98.62 271 VAL A N 1
ATOM 2133 C CA . VAL A 1 271 ? -2.219 6.326 3.260 1.00 98.62 271 VAL A CA 1
ATOM 2134 C C . VAL A 1 271 ? -0.828 6.108 2.672 1.00 98.62 271 VAL A C 1
ATOM 2136 O O . VAL A 1 271 ? -0.437 6.827 1.751 1.00 98.62 271 VAL A O 1
ATOM 2139 N N . GLY A 1 272 ? -0.091 5.116 3.179 1.00 98.38 272 GLY A N 1
ATOM 2140 C CA . GLY A 1 272 ? 1.240 4.786 2.679 1.00 98.38 272 GLY A CA 1
ATOM 2141 C C . GLY A 1 272 ? 1.225 4.325 1.220 1.00 98.38 272 GLY A C 1
ATOM 2142 O O . GLY A 1 272 ? 2.005 4.842 0.420 1.00 98.38 272 GLY A O 1
ATOM 2143 N N . ALA A 1 273 ? 0.307 3.421 0.866 1.00 97.94 273 ALA A N 1
ATOM 2144 C CA . ALA A 1 273 ? 0.134 2.920 -0.495 1.00 97.94 273 ALA A CA 1
ATOM 2145 C C . ALA A 1 273 ? -0.214 4.047 -1.472 1.00 97.94 273 ALA A C 1
ATOM 2147 O O . ALA A 1 273 ? 0.505 4.256 -2.442 1.00 97.94 273 ALA A O 1
ATOM 2148 N N . PHE A 1 274 ? -1.221 4.868 -1.159 1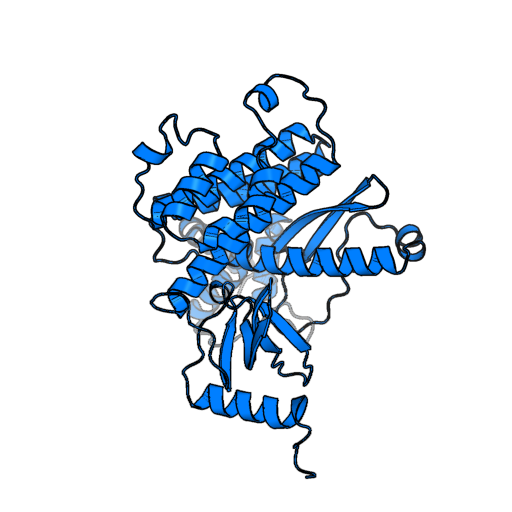.00 97.88 274 PHE A N 1
ATOM 2149 C CA . PHE A 1 274 ? -1.596 5.999 -2.009 1.00 97.88 274 PHE A CA 1
ATOM 2150 C C . PHE A 1 274 ? -0.423 6.955 -2.255 1.00 97.88 274 PHE A C 1
ATOM 2152 O O . PHE A 1 274 ? -0.196 7.384 -3.384 1.00 97.88 274 PHE A O 1
ATOM 2159 N N . ILE A 1 275 ? 0.333 7.310 -1.210 1.00 98.00 275 ILE A N 1
ATOM 2160 C CA . ILE A 1 275 ? 1.495 8.198 -1.350 1.00 98.00 275 ILE A CA 1
ATOM 2161 C C . ILE A 1 275 ? 2.575 7.541 -2.219 1.00 98.00 275 ILE A C 1
ATOM 2163 O O . ILE A 1 275 ? 3.138 8.211 -3.085 1.00 98.00 275 ILE A O 1
ATOM 2167 N N . GLY A 1 276 ? 2.827 6.244 -2.027 1.00 96.81 276 GLY A N 1
ATOM 2168 C CA . GLY A 1 276 ? 3.755 5.477 -2.854 1.00 96.81 276 GLY A CA 1
ATOM 2169 C C . GLY A 1 276 ? 3.359 5.445 -4.326 1.00 96.81 276 GLY A C 1
ATOM 2170 O O . GLY A 1 276 ? 4.183 5.762 -5.184 1.00 96.81 276 GLY A O 1
ATOM 2171 N N . ASP A 1 277 ? 2.088 5.158 -4.609 1.00 96.31 277 ASP A N 1
ATOM 2172 C CA . ASP A 1 277 ? 1.535 5.170 -5.963 1.00 96.31 277 ASP A CA 1
ATOM 2173 C C . ASP A 1 277 ? 1.703 6.539 -6.613 1.00 96.31 277 ASP A C 1
ATOM 2175 O O . ASP A 1 277 ? 2.110 6.629 -7.769 1.00 96.31 277 ASP A O 1
ATOM 2179 N N . GLN A 1 278 ? 1.427 7.622 -5.877 1.00 96.31 278 GLN A N 1
ATOM 2180 C CA . GLN A 1 278 ? 1.586 8.972 -6.410 1.00 96.31 278 GLN A CA 1
ATOM 2181 C C . GLN A 1 278 ? 3.041 9.298 -6.738 1.00 96.31 278 GLN A C 1
ATOM 2183 O O . GLN A 1 278 ? 3.289 9.887 -7.784 1.00 96.31 278 GLN A O 1
ATOM 2188 N N . TRP A 1 279 ? 4.007 8.890 -5.913 1.00 95.38 279 TRP A N 1
ATOM 2189 C CA . TRP A 1 279 ? 5.421 9.090 -6.240 1.00 95.38 279 TRP A CA 1
ATOM 2190 C C . TRP A 1 279 ? 5.845 8.322 -7.488 1.00 95.38 279 TRP A C 1
ATOM 2192 O O . TRP A 1 279 ? 6.514 8.892 -8.348 1.00 95.38 279 TRP A O 1
ATOM 2202 N N . TRP A 1 280 ? 5.422 7.063 -7.610 1.00 94.25 280 TRP A N 1
ATOM 2203 C CA . TRP A 1 280 ? 5.697 6.266 -8.801 1.00 94.25 280 TRP A CA 1
ATOM 2204 C C . TRP A 1 280 ? 5.058 6.889 -10.048 1.00 94.25 280 TRP A C 1
ATOM 2206 O O . TRP A 1 280 ? 5.714 7.057 -11.075 1.00 94.25 280 TRP A O 1
ATOM 2216 N N . LEU A 1 281 ? 3.790 7.296 -9.955 1.00 94.69 281 LEU A N 1
ATOM 2217 C CA . LEU A 1 281 ? 3.060 7.916 -11.059 1.00 94.69 281 LEU A CA 1
ATOM 2218 C C . LEU A 1 281 ? 3.665 9.260 -11.470 1.00 94.69 281 LEU A C 1
ATOM 2220 O O . LEU A 1 281 ? 3.753 9.543 -12.663 1.00 94.69 281 LEU A O 1
ATOM 2224 N N . ASP A 1 282 ? 4.091 10.085 -10.517 1.00 92.88 282 ASP A N 1
ATOM 2225 C CA . ASP A 1 282 ? 4.719 11.375 -10.805 1.00 92.88 282 ASP A CA 1
ATOM 2226 C C . ASP A 1 282 ? 6.066 11.184 -11.541 1.00 92.88 282 ASP A C 1
ATOM 2228 O O . ASP A 1 282 ? 6.380 11.952 -12.457 1.00 92.88 282 ASP A O 1
ATOM 2232 N N . GLU A 1 283 ? 6.815 10.112 -11.240 1.00 91.94 283 GLU A N 1
ATOM 2233 C CA . GLU A 1 283 ? 8.016 9.715 -11.991 1.00 91.94 283 GLU A CA 1
ATOM 2234 C C . GLU A 1 283 ? 7.686 9.284 -13.431 1.00 91.94 283 GLU A C 1
ATOM 2236 O O . GLU A 1 283 ? 8.346 9.733 -14.373 1.00 91.94 283 GLU A O 1
ATOM 2241 N N . GLN A 1 284 ? 6.630 8.484 -13.627 1.00 93.75 284 GLN A N 1
ATOM 2242 C CA . GLN A 1 284 ? 6.202 8.060 -14.969 1.00 93.75 284 GLN A CA 1
ATOM 2243 C C . GLN A 1 284 ? 5.676 9.226 -15.819 1.00 93.75 284 GLN A C 1
ATOM 2245 O O . GLN A 1 284 ? 5.980 9.319 -17.009 1.00 93.75 284 GLN A O 1
ATOM 2250 N N . ARG A 1 285 ? 4.902 10.141 -15.220 1.00 94.12 285 ARG A N 1
ATOM 2251 C CA . ARG A 1 285 ? 4.291 11.289 -15.916 1.00 94.12 285 ARG A CA 1
ATOM 2252 C C . ARG A 1 285 ? 5.304 12.329 -16.369 1.00 94.12 285 ARG A C 1
ATOM 2254 O O . ARG A 1 285 ? 5.048 13.023 -17.351 1.00 94.12 285 ARG A O 1
ATOM 2261 N N . LYS A 1 286 ? 6.409 12.494 -15.630 1.00 88.56 286 LYS A N 1
ATOM 2262 C CA . LYS A 1 286 ? 7.360 13.613 -15.795 1.00 88.56 286 LYS A CA 1
ATOM 2263 C C . LYS A 1 286 ? 6.676 14.991 -15.745 1.00 88.56 286 LYS A C 1
ATOM 2265 O O . LYS A 1 286 ? 7.133 15.938 -16.385 1.00 88.56 286 LYS A O 1
ATOM 2270 N N . GLY A 1 287 ? 5.563 15.112 -15.018 1.00 87.44 287 GLY A N 1
ATOM 2271 C CA . GLY A 1 287 ? 4.720 16.304 -15.037 1.00 87.44 287 GLY A CA 1
ATOM 2272 C C . GLY A 1 287 ? 3.423 16.152 -14.244 1.00 87.44 287 GLY A C 1
ATOM 2273 O O . GLY A 1 287 ? 3.314 15.307 -13.359 1.00 87.44 287 GLY A O 1
ATOM 2274 N N . ALA A 1 288 ? 2.446 17.004 -14.558 1.00 90.75 288 ALA A N 1
ATOM 2275 C CA . ALA A 1 288 ? 1.128 16.982 -13.930 1.00 90.75 288 ALA A CA 1
ATOM 2276 C C . ALA A 1 288 ? 0.346 15.699 -14.267 1.00 90.75 288 ALA A C 1
ATOM 2278 O O . ALA A 1 288 ? 0.646 15.003 -15.239 1.00 90.75 288 ALA A O 1
ATOM 2279 N N . ALA A 1 289 ? -0.689 15.412 -13.471 1.00 92.81 289 ALA A N 1
ATOM 2280 C CA . ALA A 1 289 ? -1.656 14.371 -13.801 1.00 92.81 289 ALA A CA 1
ATOM 2281 C C . ALA A 1 289 ? -2.244 14.609 -15.207 1.00 92.81 289 ALA A C 1
ATOM 2283 O O . ALA A 1 289 ? -2.497 15.764 -15.568 1.00 92.81 289 ALA A O 1
ATOM 2284 N N . PRO A 1 290 ? -2.456 13.547 -16.004 1.00 94.94 290 PRO A N 1
ATOM 2285 C CA . PRO A 1 290 ? -3.013 13.700 -17.338 1.00 94.94 290 PRO A CA 1
ATOM 2286 C C . PRO A 1 290 ? -4.452 14.217 -17.265 1.00 94.94 290 PRO A C 1
ATOM 2288 O O . PRO A 1 290 ? -5.159 14.001 -16.283 1.00 94.94 290 PRO A O 1
ATOM 2291 N N . THR A 1 291 ? -4.920 14.849 -18.337 1.00 96.50 291 THR A N 1
ATOM 2292 C CA . THR A 1 291 ? -6.359 14.975 -18.586 1.00 96.50 291 THR A CA 1
ATOM 2293 C C . THR A 1 291 ? -6.822 13.703 -19.288 1.00 96.50 291 THR A C 1
ATOM 2295 O O . THR A 1 291 ? -6.168 13.233 -20.221 1.00 96.50 291 THR A O 1
ATOM 2298 N N . LEU A 1 292 ? -7.915 13.099 -18.815 1.00 97.50 292 LEU A N 1
ATOM 2299 C CA . LEU A 1 292 ? -8.496 11.953 -19.508 1.00 97.50 292 LEU A CA 1
ATOM 2300 C C . LEU A 1 292 ? -9.130 12.439 -20.813 1.00 97.50 292 LEU A C 1
ATOM 2302 O O . LEU A 1 292 ? -9.947 13.354 -20.802 1.00 97.50 292 LEU A O 1
ATOM 2306 N N . GLU A 1 293 ? -8.749 11.826 -21.926 1.00 97.75 293 GLU A N 1
ATOM 2307 C CA . GLU A 1 293 ? -9.217 12.166 -23.263 1.00 97.75 293 GLU A CA 1
ATOM 2308 C C . GLU A 1 293 ? -9.769 10.920 -23.950 1.00 97.75 293 GLU A C 1
ATOM 2310 O O . GLU A 1 293 ? -9.197 9.826 -23.881 1.00 97.75 293 GLU A O 1
ATOM 2315 N N . LEU A 1 294 ? -10.885 11.104 -24.651 1.00 97.88 294 LEU A N 1
ATOM 2316 C CA . LEU A 1 294 ? -11.549 10.043 -25.390 1.00 97.88 294 LEU A CA 1
ATOM 2317 C C . LEU A 1 294 ? -10.598 9.403 -26.413 1.00 97.88 294 LEU A C 1
ATOM 2319 O O . LEU A 1 294 ? -9.994 10.083 -27.239 1.00 97.88 294 LEU A O 1
ATOM 2323 N N . GLY A 1 295 ? -10.513 8.075 -26.389 1.00 97.12 295 GLY A N 1
ATOM 2324 C CA . GLY A 1 295 ? -9.713 7.273 -27.311 1.00 97.12 295 GLY A CA 1
ATOM 2325 C C . GLY A 1 295 ? -8.264 7.046 -26.878 1.00 97.12 295 GLY A C 1
ATOM 2326 O O . GLY A 1 295 ? -7.615 6.179 -27.463 1.00 97.12 295 GLY A O 1
ATOM 2327 N N . LYS A 1 296 ? -7.770 7.756 -25.856 1.00 98.19 296 LYS A N 1
ATOM 2328 C CA . LYS A 1 296 ? -6.408 7.583 -25.337 1.00 98.19 296 LYS A CA 1
ATOM 2329 C C . LYS A 1 296 ? -6.271 6.390 -24.391 1.00 98.19 296 LYS A C 1
ATOM 2331 O O . LYS A 1 296 ? -7.255 5.885 -23.837 1.00 98.19 296 LYS A O 1
ATOM 2336 N N . PHE A 1 297 ? -5.021 5.966 -24.208 1.00 97.69 297 PHE A N 1
ATOM 2337 C CA . PHE A 1 297 ? -4.633 4.848 -23.358 1.00 97.69 297 PHE A CA 1
ATOM 2338 C C . PHE A 1 297 ? -3.891 5.319 -22.114 1.00 97.69 297 PHE A C 1
ATOM 2340 O O . PHE A 1 297 ? -3.078 6.241 -22.157 1.00 97.69 297 PHE A O 1
ATOM 2347 N N . TYR A 1 298 ? -4.168 4.644 -21.008 1.00 97.75 298 TYR A N 1
ATOM 2348 C CA . TYR A 1 298 ? -3.693 5.007 -19.686 1.00 97.75 298 TYR A CA 1
ATOM 2349 C C . TYR A 1 298 ? -3.235 3.767 -18.931 1.00 97.75 298 TYR A C 1
ATOM 2351 O O . TYR A 1 298 ? -3.767 2.682 -19.147 1.00 97.75 298 TYR A O 1
ATOM 2359 N N . ALA A 1 299 ? -2.294 3.930 -18.012 1.00 96.81 299 ALA A N 1
ATOM 2360 C CA . ALA A 1 299 ? -1.917 2.890 -17.062 1.00 96.81 299 ALA A CA 1
ATOM 2361 C C . ALA A 1 299 ? -1.878 3.442 -15.636 1.00 96.81 299 ALA A C 1
ATOM 2363 O O . ALA A 1 299 ? -1.625 4.631 -15.437 1.00 96.81 299 ALA A O 1
ATOM 2364 N N . GLN A 1 300 ? -2.150 2.579 -14.659 1.00 95.38 300 GLN A N 1
ATOM 2365 C CA . GLN A 1 300 ? -2.030 2.886 -13.228 1.00 95.38 300 GLN A CA 1
ATOM 2366 C C . GLN A 1 300 ? -0.762 2.266 -12.618 1.00 95.38 300 GLN A C 1
ATOM 2368 O O . GLN A 1 300 ? -0.054 1.517 -13.293 1.00 95.38 300 GLN A O 1
ATOM 2373 N N . SER A 1 301 ? -0.477 2.548 -11.342 1.00 91.44 301 SER A N 1
ATOM 2374 C CA . SER A 1 301 ? 0.717 2.043 -10.633 1.00 91.44 301 SER A CA 1
ATOM 2375 C C . SER A 1 301 ? 0.812 0.519 -10.568 1.00 91.44 301 SER A C 1
ATOM 2377 O O . SER A 1 301 ? 1.901 -0.035 -10.670 1.00 91.44 301 SER A O 1
ATOM 2379 N N . GLY A 1 302 ? -0.327 -0.174 -10.495 1.00 87.31 302 GLY A N 1
ATOM 2380 C CA . GLY A 1 302 ? -0.394 -1.638 -10.543 1.00 87.31 302 GLY A CA 1
ATOM 2381 C C . GLY A 1 302 ? -0.165 -2.258 -11.930 1.00 87.31 302 GLY A C 1
ATOM 2382 O O . GLY A 1 302 ? -0.290 -3.472 -12.077 1.00 87.31 302 GLY A O 1
ATOM 2383 N N . GLY A 1 303 ? 0.122 -1.450 -12.958 1.00 90.12 303 GLY A N 1
ATOM 2384 C CA . GLY A 1 303 ? 0.377 -1.910 -14.325 1.00 90.12 303 GLY A CA 1
ATOM 2385 C C . GLY A 1 303 ? -0.875 -2.226 -15.147 1.00 90.12 303 GLY A C 1
ATOM 2386 O O . GLY A 1 303 ? -0.752 -2.525 -16.333 1.00 90.12 303 GLY A O 1
ATOM 2387 N N . GLN A 1 304 ? -2.080 -2.136 -14.573 1.00 92.62 304 GLN A N 1
ATOM 2388 C CA . GLN A 1 304 ? -3.319 -2.285 -15.339 1.00 92.62 304 GLN A CA 1
ATOM 2389 C C . GLN A 1 304 ? -3.447 -1.162 -16.367 1.00 92.62 304 GLN A C 1
ATOM 2391 O O . GLN A 1 304 ? -3.167 0.005 -16.080 1.00 92.62 304 GLN A O 1
ATOM 2396 N N . GLN A 1 305 ? -3.903 -1.536 -17.560 1.00 95.44 305 GLN A N 1
ATOM 2397 C CA . GLN A 1 305 ? -3.970 -0.662 -18.722 1.00 95.44 305 GLN A CA 1
ATOM 2398 C C . GLN A 1 305 ? -5.420 -0.436 -19.124 1.00 95.44 305 GLN A C 1
ATOM 2400 O O . GLN A 1 305 ? -6.245 -1.347 -19.079 1.00 95.44 305 GLN A O 1
ATOM 2405 N N . TYR A 1 306 ? -5.731 0.785 -19.533 1.00 96.81 306 TYR A N 1
ATOM 2406 C CA . TYR A 1 306 ? -7.087 1.233 -19.795 1.00 96.81 306 TYR A CA 1
ATOM 2407 C C . TYR A 1 306 ? -7.160 2.024 -21.094 1.00 96.81 306 TYR A C 1
ATOM 2409 O O . TYR A 1 306 ? -6.225 2.740 -21.443 1.00 96.81 306 TYR A O 1
ATOM 2417 N N . LYS A 1 307 ? -8.312 1.967 -21.765 1.00 97.00 307 LYS A N 1
ATOM 2418 C CA . LYS A 1 307 ? -8.699 2.925 -22.808 1.00 97.00 307 LYS A CA 1
ATOM 2419 C C . LYS A 1 307 ? -9.848 3.790 -22.310 1.00 97.00 307 LYS A C 1
ATOM 2421 O O . LYS A 1 307 ? -10.842 3.250 -21.829 1.00 97.00 307 LYS A O 1
ATOM 2426 N N . CYS A 1 308 ? -9.753 5.108 -22.450 1.00 97.88 308 CYS A N 1
ATOM 2427 C CA . CYS A 1 308 ? -10.901 5.980 -22.209 1.00 97.88 308 CYS A CA 1
ATOM 2428 C C . CYS A 1 308 ? -11.860 5.875 -23.405 1.00 97.88 308 CYS A C 1
ATOM 2430 O O . CYS A 1 308 ? -11.502 6.241 -24.524 1.00 97.88 308 CYS A O 1
ATOM 2432 N N . VAL A 1 309 ? -13.053 5.319 -23.198 1.00 97.31 309 VAL A N 1
ATOM 2433 C CA . VAL A 1 309 ? -14.014 5.018 -24.279 1.00 97.31 309 VAL A CA 1
ATOM 2434 C C . VAL A 1 309 ? -15.210 5.958 -24.314 1.00 97.31 309 VAL A C 1
ATOM 2436 O O . VAL A 1 309 ? -15.916 6.004 -25.316 1.00 97.31 309 VAL A O 1
ATOM 2439 N N . GLU A 1 310 ? -15.428 6.716 -23.245 1.00 97.50 310 GLU A N 1
ATOM 2440 C CA . GLU A 1 310 ? -16.512 7.685 -23.138 1.00 97.50 310 GLU A CA 1
ATOM 2441 C C . GLU A 1 310 ? -16.132 8.755 -22.115 1.00 97.50 310 GLU A C 1
ATOM 2443 O O . GLU A 1 310 ? -15.537 8.434 -21.083 1.00 97.50 310 GLU A O 1
ATOM 2448 N N . ILE A 1 311 ? -16.489 10.007 -22.400 1.00 98.19 311 ILE A N 1
ATOM 2449 C CA . ILE A 1 311 ? -16.476 11.106 -21.435 1.00 98.19 311 ILE A CA 1
ATOM 2450 C C . ILE A 1 311 ? -17.835 11.786 -21.518 1.00 98.19 311 ILE A C 1
ATOM 2452 O O . ILE A 1 311 ? -18.289 12.158 -22.599 1.00 98.19 311 ILE A O 1
ATOM 2456 N N . GLU A 1 312 ? -18.481 11.952 -20.375 1.00 97.81 312 GLU A N 1
ATOM 2457 C CA . GLU A 1 312 ? -19.811 12.539 -20.278 1.00 97.81 312 GLU A CA 1
ATOM 2458 C C . GLU A 1 312 ? -19.891 13.475 -19.071 1.00 97.81 312 GLU A C 1
ATOM 2460 O O . GLU A 1 312 ? -19.303 13.229 -18.018 1.00 97.81 312 GLU A O 1
ATOM 2465 N N . ASN A 1 313 ? -20.659 14.553 -19.201 1.00 97.44 313 ASN A N 1
ATOM 2466 C CA . ASN A 1 313 ? -20.957 15.429 -18.078 1.00 97.44 313 ASN A CA 1
ATOM 2467 C C . ASN A 1 313 ? -22.314 15.042 -17.491 1.00 97.44 313 ASN A C 1
ATOM 2469 O O . ASN A 1 313 ? -23.351 15.233 -18.129 1.00 97.44 313 ASN A O 1
ATOM 2473 N N . VAL A 1 314 ? -22.309 14.484 -16.280 1.00 96.75 314 VAL A N 1
ATOM 2474 C CA . VAL A 1 314 ? -23.528 14.044 -15.601 1.00 96.75 314 VAL A CA 1
ATOM 2475 C C . VAL A 1 314 ? -23.964 15.107 -14.590 1.00 96.75 314 VAL A C 1
ATOM 2477 O O . VAL A 1 314 ? -23.233 15.365 -13.623 1.00 96.75 314 VAL A O 1
ATOM 2480 N N . PRO A 1 315 ? -25.173 15.687 -14.737 1.00 96.94 315 PRO A N 1
ATOM 2481 C CA . PRO A 1 315 ? -25.689 16.681 -13.801 1.00 96.94 315 PRO A CA 1
ATOM 2482 C C . PRO A 1 315 ? -25.594 16.209 -12.343 1.00 96.94 315 PRO A C 1
ATOM 2484 O O . PRO A 1 315 ? -26.073 15.133 -11.985 1.00 96.94 315 PRO A O 1
ATOM 2487 N N . GLY A 1 316 ? -24.935 17.007 -11.500 1.00 95.12 316 GLY A N 1
ATOM 2488 C CA . GLY A 1 316 ? -24.735 16.724 -10.073 1.00 95.12 316 GLY A CA 1
ATOM 2489 C C . GLY A 1 316 ? -23.623 15.722 -9.732 1.00 95.12 316 GLY A C 1
ATOM 2490 O O . GLY A 1 316 ? -23.247 15.634 -8.566 1.00 95.12 316 GLY A O 1
ATOM 2491 N N . LYS A 1 317 ? -23.060 14.996 -10.708 1.00 93.31 317 LYS A N 1
ATOM 2492 C CA . LYS A 1 317 ? -21.910 14.092 -10.495 1.00 93.31 317 LYS A CA 1
ATOM 2493 C C . LYS A 1 317 ? -20.601 14.624 -11.080 1.00 93.31 317 LYS A C 1
ATOM 2495 O O . LYS A 1 317 ? -19.540 14.144 -10.684 1.00 93.31 317 LYS A O 1
ATOM 2500 N N . GLY A 1 318 ? -20.685 15.624 -11.957 1.00 95.56 318 GLY A N 1
ATOM 2501 C CA . GLY A 1 318 ? -19.545 16.186 -12.673 1.00 95.56 318 GLY A CA 1
ATOM 2502 C C . GLY A 1 318 ? -19.218 15.389 -13.932 1.00 95.56 318 GLY A C 1
ATOM 2503 O O . GLY A 1 318 ? -20.044 14.628 -14.439 1.00 95.56 318 GLY A O 1
ATOM 2504 N N . GLU A 1 319 ? -18.008 15.583 -14.442 1.00 97.50 319 GLU A N 1
ATOM 2505 C CA . GLU A 1 319 ? -17.514 14.876 -15.618 1.00 97.50 319 GLU A CA 1
ATOM 2506 C C . GLU A 1 319 ? -17.033 13.468 -15.244 1.00 97.50 319 GLU A C 1
ATOM 2508 O O . GLU A 1 319 ? -16.235 13.283 -14.318 1.00 97.50 319 GLU A O 1
ATOM 2513 N N . LEU A 1 320 ? -17.561 12.469 -15.947 1.00 97.75 320 LEU A N 1
ATOM 2514 C CA . LEU A 1 320 ? -17.244 11.059 -15.774 1.00 97.75 320 LEU A CA 1
ATOM 2515 C C . LEU A 1 320 ? -16.536 10.533 -17.022 1.00 97.75 320 LEU A C 1
ATOM 2517 O O . LEU A 1 320 ? -16.926 10.854 -18.140 1.00 97.75 320 LEU A O 1
ATOM 2521 N N . ALA A 1 321 ? -15.533 9.686 -16.815 1.00 97.75 321 ALA A N 1
ATOM 2522 C CA . ALA A 1 321 ? -14.887 8.893 -17.846 1.00 97.75 321 ALA A CA 1
ATOM 2523 C C . ALA A 1 321 ? -15.231 7.411 -17.665 1.00 97.75 321 ALA A C 1
ATOM 2525 O O . ALA A 1 321 ? -15.135 6.870 -16.556 1.00 97.75 321 ALA A O 1
ATOM 2526 N N . THR A 1 322 ? -15.578 6.747 -18.765 1.00 97.06 322 THR A N 1
ATOM 2527 C CA . THR A 1 322 ? -15.660 5.286 -18.844 1.00 97.06 322 THR A CA 1
ATOM 2528 C C . THR A 1 322 ? -14.324 4.752 -19.357 1.00 97.06 322 THR A C 1
ATOM 2530 O O . THR A 1 322 ? -13.884 5.076 -20.461 1.00 97.06 322 THR A O 1
ATOM 2533 N N . MET A 1 323 ? -13.674 3.924 -18.546 1.00 97.06 323 MET A N 1
ATOM 2534 C CA . MET A 1 323 ? -12.369 3.318 -18.786 1.00 97.06 323 MET A CA 1
ATOM 2535 C C . MET A 1 323 ? -12.551 1.824 -19.058 1.00 97.06 323 MET A C 1
ATOM 2537 O O . MET A 1 323 ? -13.032 1.087 -18.198 1.00 97.06 323 MET A O 1
ATOM 2541 N N . ALA A 1 324 ? -12.164 1.361 -20.241 1.00 95.00 324 ALA A N 1
ATOM 2542 C CA . ALA A 1 324 ? -12.135 -0.056 -20.576 1.00 95.00 324 ALA A CA 1
ATOM 2543 C C . ALA A 1 324 ? -10.808 -0.667 -20.120 1.00 95.00 324 ALA A C 1
ATOM 2545 O O . ALA A 1 324 ? -9.766 -0.305 -20.661 1.00 95.00 324 ALA A O 1
ATOM 2546 N N . LEU A 1 325 ? -10.850 -1.572 -19.141 1.00 94.81 325 LEU A N 1
ATOM 2547 C CA . LEU A 1 325 ? -9.694 -2.353 -18.695 1.00 94.81 325 LEU A CA 1
ATOM 2548 C C . LEU A 1 325 ? -9.259 -3.316 -19.807 1.00 94.81 325 LEU A C 1
ATOM 2550 O O . LEU A 1 325 ? -10.082 -4.062 -20.342 1.00 94.81 325 LEU A O 1
ATOM 2554 N N . LEU A 1 326 ? -7.968 -3.299 -20.128 1.00 92.56 326 LEU A N 1
ATOM 2555 C CA . LEU A 1 326 ? -7.341 -4.104 -21.169 1.00 92.56 326 LEU A CA 1
ATOM 2556 C C . LEU A 1 326 ? -6.400 -5.116 -20.517 1.00 92.56 326 LEU A C 1
ATOM 2558 O O . LEU A 1 326 ? -5.246 -4.808 -20.228 1.00 92.56 326 LEU A O 1
ATOM 2562 N N . ASP A 1 327 ? -6.903 -6.325 -20.281 1.00 83.06 327 ASP A N 1
ATOM 2563 C CA . ASP A 1 327 ? -6.103 -7.437 -19.768 1.00 83.06 327 ASP A CA 1
ATOM 2564 C C . ASP A 1 327 ? -5.620 -8.347 -20.913 1.00 83.06 327 ASP A C 1
ATOM 2566 O O . ASP A 1 327 ? -6.325 -8.600 -21.897 1.00 83.06 327 ASP A O 1
ATOM 2570 N N . HIS A 1 328 ? -4.410 -8.886 -20.769 1.00 73.94 328 HIS A N 1
ATOM 2571 C CA . HIS A 1 328 ? -3.807 -9.861 -21.676 1.00 73.94 328 HIS A CA 1
ATOM 2572 C C . HIS A 1 328 ? -4.620 -11.158 -21.780 1.00 73.94 328 HIS A C 1
ATOM 2574 O O . HIS A 1 328 ? -4.531 -11.856 -22.792 1.00 73.94 328 HIS A O 1
ATOM 2580 N N . HIS A 1 329 ? -5.431 -11.473 -20.768 1.00 74.56 329 HIS A N 1
ATOM 2581 C CA . HIS A 1 329 ? -6.255 -12.682 -20.726 1.00 74.56 329 HIS A CA 1
ATOM 2582 C C . HIS A 1 329 ? -7.616 -12.546 -21.421 1.00 74.56 329 HIS A C 1
ATOM 2584 O O . HIS A 1 329 ? -8.411 -13.483 -21.397 1.00 74.56 329 HIS A O 1
ATOM 2590 N N . GLY A 1 330 ? -7.896 -11.407 -22.062 1.00 66.38 330 GLY A N 1
ATOM 2591 C CA . GLY A 1 330 ? -9.166 -11.192 -22.755 1.00 66.38 330 GLY A CA 1
ATOM 2592 C C . GLY A 1 330 ? -10.339 -10.901 -21.819 1.00 66.38 330 GLY A C 1
ATOM 2593 O O . GLY A 1 330 ? -11.485 -10.923 -22.259 1.00 66.38 330 GLY A O 1
ATOM 2594 N N . TYR A 1 331 ? -10.065 -10.610 -20.545 1.00 60.53 331 TYR A N 1
ATOM 2595 C CA . TYR A 1 331 ? -11.052 -10.019 -19.656 1.00 60.53 331 TYR A CA 1
ATOM 2596 C C . TYR A 1 331 ? -11.151 -8.524 -19.917 1.00 60.53 331 TYR A C 1
ATOM 2598 O O . TYR A 1 331 ? -10.151 -7.825 -20.091 1.00 60.53 331 TYR A O 1
ATOM 2606 N N . SER A 1 332 ? -12.381 -8.032 -19.901 1.00 74.44 332 SER A N 1
ATOM 2607 C CA . SER A 1 332 ? -12.655 -6.610 -19.954 1.00 74.44 332 SER A CA 1
ATOM 2608 C C . SER A 1 332 ? -13.693 -6.221 -18.929 1.00 74.44 332 SER A C 1
ATOM 2610 O O . SER A 1 332 ? -14.780 -6.798 -18.882 1.00 74.44 332 SER A O 1
ATOM 2612 N N . ALA A 1 333 ? -13.371 -5.189 -18.167 1.00 88.62 333 ALA A N 1
ATOM 2613 C CA . ALA A 1 333 ? -14.320 -4.479 -17.334 1.00 88.62 333 ALA A CA 1
ATOM 2614 C C . ALA A 1 333 ? -14.426 -3.037 -17.832 1.00 88.62 333 ALA A C 1
ATOM 2616 O O . ALA A 1 333 ? -13.447 -2.462 -18.310 1.00 88.62 333 ALA A O 1
ATOM 2617 N N . LEU A 1 334 ? -15.615 -2.454 -17.704 1.00 92.31 334 LEU A N 1
ATOM 2618 C CA . LEU A 1 334 ? -15.808 -1.018 -17.854 1.00 92.31 334 LEU A CA 1
ATOM 2619 C C . LEU A 1 334 ? -15.865 -0.408 -16.457 1.00 92.31 334 LEU A C 1
ATOM 2621 O O . LEU A 1 334 ? -16.728 -0.760 -15.653 1.00 92.31 334 LEU A O 1
ATOM 2625 N N . LEU A 1 335 ? -14.942 0.502 -16.174 1.00 94.38 335 LEU A N 1
ATOM 2626 C CA . LEU A 1 335 ? -14.913 1.288 -14.951 1.00 94.38 335 LEU A CA 1
ATOM 2627 C C . LEU A 1 335 ? -15.410 2.695 -15.269 1.00 94.38 335 LEU A C 1
ATOM 2629 O O . LEU A 1 335 ? -14.866 3.352 -16.147 1.00 94.38 335 LEU A O 1
ATOM 2633 N N . ARG A 1 336 ? -16.409 3.187 -14.537 1.00 96.31 336 ARG A N 1
ATOM 2634 C CA . ARG A 1 336 ? -16.860 4.579 -14.646 1.00 96.31 336 ARG A CA 1
ATOM 2635 C C . ARG A 1 336 ? -16.356 5.356 -13.439 1.00 96.31 336 ARG A C 1
ATOM 2637 O O . ARG A 1 336 ? -16.661 4.995 -12.306 1.00 96.31 336 ARG A O 1
ATOM 2644 N N . GLN A 1 337 ? -15.595 6.415 -13.681 1.00 96.06 337 GLN A N 1
ATOM 2645 C CA . GLN A 1 337 ? -14.972 7.231 -12.638 1.00 96.06 337 GLN A CA 1
ATOM 2646 C C . GLN A 1 337 ? -15.101 8.714 -12.966 1.00 96.06 337 GLN A C 1
ATOM 2648 O O . GLN A 1 337 ? -15.288 9.078 -14.121 1.00 96.06 337 GLN A O 1
ATOM 2653 N N . LYS A 1 338 ? -14.970 9.588 -11.969 1.00 96.56 338 LYS A N 1
ATOM 2654 C CA . LYS A 1 338 ? -14.860 11.027 -12.235 1.00 96.56 338 LYS A CA 1
ATOM 2655 C C . LYS A 1 338 ? -13.509 11.365 -12.861 1.00 96.56 338 LYS A C 1
ATOM 2657 O O . LYS A 1 338 ? -12.498 10.788 -12.466 1.00 96.56 338 LYS A O 1
ATOM 2662 N N . THR A 1 339 ? -13.471 12.335 -13.770 1.00 96.25 339 THR A N 1
ATOM 2663 C CA . THR A 1 339 ? -12.212 12.760 -14.410 1.00 96.25 339 THR A CA 1
ATOM 2664 C C . THR A 1 339 ? -11.243 13.431 -13.438 1.00 96.25 339 THR A C 1
ATOM 2666 O O . THR A 1 339 ? -10.037 13.381 -13.659 1.00 96.25 339 THR A O 1
ATOM 2669 N N . GLU A 1 340 ? -11.722 13.937 -12.292 1.00 95.00 340 GLU A N 1
ATOM 2670 C CA . GLU A 1 340 ? -10.856 14.428 -11.206 1.00 95.00 340 GLU A CA 1
ATOM 2671 C C . GLU A 1 340 ? -9.911 13.347 -10.647 1.00 95.00 340 GLU A C 1
ATOM 2673 O O . GLU A 1 340 ? -8.867 13.683 -10.099 1.00 95.00 340 GLU A O 1
ATOM 2678 N N . TYR A 1 341 ? -10.218 12.059 -10.854 1.00 95.94 341 TYR A N 1
ATOM 2679 C CA . TYR A 1 341 ? -9.374 10.920 -10.472 1.00 95.94 341 TYR A CA 1
ATOM 2680 C C . TYR A 1 341 ? -8.267 10.586 -11.484 1.00 95.94 341 TYR A C 1
ATOM 2682 O O . TYR A 1 341 ? -7.608 9.553 -11.366 1.00 95.94 341 TYR A O 1
ATOM 2690 N N . ALA A 1 342 ? -8.013 11.447 -12.474 1.00 96.44 342 ALA A N 1
ATOM 2691 C CA . ALA A 1 342 ? -6.951 11.226 -13.456 1.00 96.44 342 ALA A CA 1
ATOM 2692 C C . ALA A 1 342 ? -5.546 11.097 -12.827 1.00 96.44 342 ALA A C 1
ATOM 2694 O O . ALA A 1 342 ? -4.650 10.494 -13.417 1.00 96.44 342 ALA A O 1
ATOM 2695 N N . PHE A 1 343 ? -5.363 11.574 -11.590 1.00 96.12 343 PHE A N 1
ATOM 2696 C CA . PHE A 1 343 ? -4.139 11.383 -10.808 1.00 96.12 343 PHE A CA 1
ATOM 2697 C C . PHE A 1 343 ? -3.868 9.918 -10.400 1.00 96.12 343 PHE A C 1
ATOM 2699 O O . PHE A 1 343 ? -2.836 9.652 -9.785 1.00 96.12 343 PHE A O 1
ATOM 2706 N N . TYR A 1 344 ? -4.702 8.946 -10.771 1.00 96.31 344 TYR A N 1
ATOM 2707 C CA . TYR A 1 344 ? -4.354 7.518 -10.698 1.00 96.31 344 TYR A CA 1
ATOM 2708 C C . TYR A 1 344 ? -3.670 6.972 -11.960 1.00 96.31 344 TYR A C 1
ATOM 2710 O O . TYR A 1 344 ? -3.273 5.811 -11.980 1.00 96.31 344 TYR A O 1
ATOM 2718 N N . TYR A 1 345 ? -3.490 7.796 -13.000 1.00 97.25 345 TYR A N 1
ATOM 2719 C CA . TYR A 1 345 ? -3.054 7.323 -14.315 1.00 97.25 345 TYR A CA 1
ATOM 2720 C C . TYR A 1 345 ? -1.852 8.081 -14.876 1.00 97.25 345 TYR A C 1
ATOM 2722 O O . TYR A 1 345 ? -1.656 9.259 -14.579 1.00 97.25 345 TYR A O 1
ATOM 2730 N N . TYR A 1 346 ? -1.085 7.447 -15.752 1.00 97.44 346 TYR A N 1
ATOM 2731 C CA . TYR A 1 346 ? -0.220 8.128 -16.716 1.00 97.44 346 TYR A CA 1
ATOM 2732 C C . TYR A 1 346 ? -0.649 7.752 -18.138 1.00 97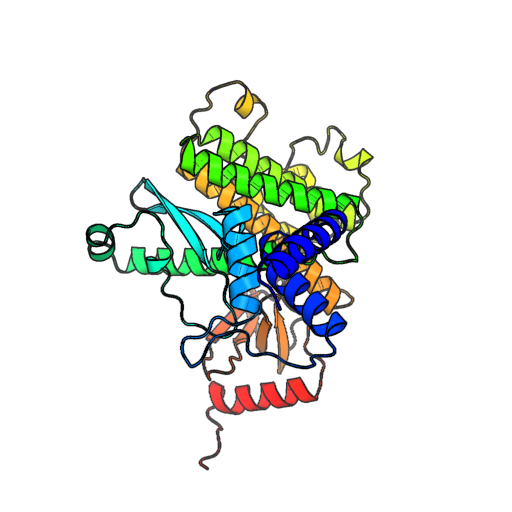.44 346 TYR A C 1
ATOM 2734 O O . TYR A 1 346 ? -1.204 6.675 -18.362 1.00 97.44 346 TYR A O 1
ATOM 2742 N N . GLU A 1 347 ? -0.451 8.665 -19.089 1.00 97.69 347 GLU A N 1
ATOM 2743 C CA . GLU A 1 347 ? -0.778 8.424 -20.497 1.00 97.69 347 GLU A CA 1
ATOM 2744 C C . GLU A 1 347 ? 0.275 7.506 -21.129 1.00 97.69 347 GLU A C 1
ATOM 2746 O O . GLU A 1 347 ? 1.479 7.751 -21.025 1.00 97.69 347 GLU A O 1
ATOM 2751 N N . ILE A 1 348 ? -0.183 6.456 -21.808 1.00 97.12 348 ILE A N 1
ATOM 2752 C CA . ILE A 1 348 ? 0.681 5.587 -22.605 1.00 97.12 348 ILE A CA 1
ATOM 2753 C C . ILE A 1 348 ? 0.891 6.271 -23.952 1.00 97.12 348 ILE A C 1
ATOM 2755 O O . ILE A 1 348 ? -0.052 6.416 -24.726 1.00 97.12 348 ILE A O 1
ATOM 2759 N N . THR A 1 349 ? 2.129 6.681 -24.228 1.00 96.81 349 THR A N 1
ATOM 2760 C CA . THR A 1 349 ? 2.490 7.424 -25.449 1.00 96.81 349 THR A CA 1
ATOM 2761 C C . THR A 1 349 ? 3.336 6.618 -26.434 1.00 96.81 349 THR A C 1
ATOM 2763 O O . THR A 1 349 ? 3.538 7.066 -27.561 1.00 96.81 349 THR A O 1
ATOM 2766 N N . ASP A 1 350 ? 3.813 5.430 -26.047 1.00 96.94 350 ASP A N 1
ATOM 2767 C CA . ASP A 1 350 ? 4.586 4.557 -26.932 1.00 96.94 350 ASP A CA 1
ATOM 2768 C C . ASP A 1 350 ? 3.703 3.996 -28.068 1.00 96.94 350 ASP A C 1
ATOM 2770 O O . ASP A 1 350 ? 2.744 3.267 -27.792 1.00 96.94 350 ASP A O 1
ATOM 2774 N N . PRO A 1 351 ? 4.001 4.291 -29.351 1.00 97.62 351 PRO A N 1
ATOM 2775 C CA . PRO A 1 351 ? 3.157 3.867 -30.467 1.00 97.62 351 PRO A CA 1
ATOM 2776 C C . PRO A 1 351 ? 3.038 2.348 -30.616 1.00 97.62 351 PRO A C 1
ATOM 2778 O O . PRO A 1 351 ? 1.984 1.859 -31.030 1.00 97.62 351 PRO A O 1
ATOM 2781 N N . ALA A 1 352 ? 4.100 1.597 -30.297 1.00 96.56 352 ALA A N 1
ATOM 2782 C CA . ALA A 1 352 ? 4.074 0.139 -30.378 1.00 96.56 352 ALA A CA 1
ATOM 2783 C C . ALA A 1 352 ? 3.096 -0.442 -29.346 1.00 96.56 352 ALA A C 1
ATOM 2785 O O . ALA A 1 352 ? 2.246 -1.270 -29.689 1.00 96.56 352 ALA A O 1
ATOM 2786 N N . GLU A 1 353 ? 3.159 0.053 -28.112 1.00 95.88 353 GLU A N 1
ATOM 2787 C CA . GLU A 1 353 ? 2.248 -0.339 -27.044 1.00 95.88 353 GLU A CA 1
ATOM 2788 C C . GLU A 1 353 ? 0.794 0.071 -27.319 1.00 95.88 353 GLU A C 1
ATOM 2790 O O . GLU A 1 353 ? -0.116 -0.745 -27.160 1.00 95.88 353 GLU A O 1
ATOM 2795 N N . ILE A 1 354 ? 0.558 1.291 -27.815 1.00 97.38 354 ILE A N 1
ATOM 2796 C CA . ILE A 1 354 ? -0.776 1.738 -28.253 1.00 97.38 354 ILE A CA 1
ATOM 2797 C C . ILE A 1 354 ? -1.329 0.796 -29.330 1.00 97.38 354 ILE A C 1
ATOM 2799 O O . ILE A 1 354 ? -2.479 0.368 -29.241 1.00 97.38 354 ILE A O 1
ATOM 2803 N N . GLY A 1 355 ? -0.518 0.426 -30.328 1.00 96.06 355 GLY A N 1
ATOM 2804 C CA . GLY A 1 355 ? -0.921 -0.515 -31.375 1.00 96.06 355 GLY A CA 1
ATOM 2805 C C . GLY A 1 355 ? -1.312 -1.888 -30.817 1.00 96.06 355 GLY A C 1
ATOM 2806 O O . GLY A 1 355 ? -2.329 -2.459 -31.222 1.00 96.06 355 GLY A O 1
ATOM 2807 N N . ARG A 1 356 ? -0.553 -2.400 -29.838 1.00 94.62 356 ARG A N 1
ATOM 2808 C CA . ARG A 1 356 ? -0.875 -3.649 -29.131 1.00 94.62 356 ARG A CA 1
ATOM 2809 C C . ARG A 1 356 ? -2.201 -3.540 -28.375 1.00 94.62 356 ARG A C 1
ATOM 2811 O O . ARG A 1 356 ? -3.043 -4.435 -28.489 1.00 94.62 356 ARG A O 1
ATOM 2818 N N . LEU A 1 357 ? -2.389 -2.463 -27.617 1.00 94.56 357 LEU A N 1
ATOM 2819 C CA . LEU A 1 357 ? -3.578 -2.228 -26.799 1.00 94.56 357 LEU A CA 1
ATOM 2820 C C . LEU A 1 357 ? -4.836 -2.009 -27.639 1.00 94.56 357 LEU A C 1
ATOM 2822 O O . LEU A 1 357 ? -5.893 -2.543 -27.307 1.00 94.56 357 LEU A O 1
ATOM 2826 N N . GLU A 1 358 ? -4.724 -1.304 -28.764 1.00 95.25 358 GLU A N 1
ATOM 2827 C CA . GLU A 1 358 ? -5.815 -1.167 -29.727 1.00 95.25 358 GLU A CA 1
ATOM 2828 C C . GLU A 1 358 ? -6.217 -2.536 -30.288 1.00 95.25 358 GLU A C 1
ATOM 2830 O O . GLU A 1 358 ? -7.404 -2.855 -30.351 1.00 95.25 358 GLU A O 1
ATOM 2835 N N . GLY A 1 359 ? -5.246 -3.396 -30.611 1.00 92.38 359 GLY A N 1
ATOM 2836 C CA . GLY A 1 359 ? -5.515 -4.769 -31.042 1.00 92.38 359 GLY A CA 1
ATOM 2837 C C . GLY A 1 359 ? -6.277 -5.597 -29.998 1.00 92.38 359 GLY A C 1
ATOM 2838 O O . GLY A 1 359 ? -7.185 -6.353 -30.356 1.00 92.38 359 GLY A O 1
ATOM 2839 N N . ILE A 1 360 ? -5.950 -5.440 -28.710 1.00 91.56 360 ILE A N 1
ATOM 2840 C CA . ILE A 1 360 ? -6.692 -6.071 -27.604 1.00 91.56 360 ILE A CA 1
ATOM 2841 C C . ILE A 1 360 ? -8.104 -5.493 -27.518 1.00 91.56 360 ILE A C 1
ATOM 2843 O O . ILE A 1 360 ? -9.069 -6.254 -27.506 1.00 91.56 360 ILE A O 1
ATOM 2847 N N . TYR A 1 361 ? -8.242 -4.167 -27.530 1.00 92.25 361 TYR A N 1
ATOM 2848 C CA . TYR A 1 361 ? -9.530 -3.480 -27.455 1.00 92.25 361 TYR A CA 1
ATOM 2849 C C . TYR A 1 361 ? -10.490 -3.913 -28.577 1.00 92.25 361 TYR A C 1
ATOM 2851 O O . TYR A 1 361 ? -11.632 -4.294 -28.311 1.00 92.25 361 TYR A O 1
ATOM 2859 N N . GLN A 1 362 ? -10.023 -3.932 -29.830 1.00 92.00 362 GLN A N 1
ATOM 2860 C CA . GLN A 1 362 ? -10.826 -4.351 -30.986 1.00 92.00 362 GLN A CA 1
ATOM 2861 C C . GLN A 1 362 ? -11.281 -5.814 -30.877 1.00 92.00 362 GLN A C 1
ATOM 2863 O O . GLN A 1 362 ? -12.414 -6.143 -31.237 1.00 92.00 362 GLN A O 1
ATOM 2868 N N . ARG A 1 363 ? -10.413 -6.693 -30.364 1.00 89.81 363 ARG A N 1
ATOM 2869 C CA . ARG A 1 363 ? -10.697 -8.125 -30.218 1.00 89.81 363 ARG A CA 1
ATOM 2870 C C . ARG A 1 363 ? -11.668 -8.412 -29.075 1.00 89.81 363 ARG A C 1
ATOM 2872 O O . ARG A 1 363 ? -12.617 -9.160 -29.274 1.00 89.81 363 ARG A O 1
ATOM 2879 N N . VAL A 1 364 ? -11.406 -7.844 -27.900 1.00 87.94 364 VAL A N 1
ATOM 2880 C CA . VAL A 1 364 ? -12.083 -8.192 -26.643 1.00 87.94 364 VAL A CA 1
ATOM 2881 C C . VAL A 1 364 ? -13.370 -7.393 -26.459 1.00 87.94 364 VAL A C 1
ATOM 2883 O O . VAL A 1 364 ? -14.403 -7.973 -26.149 1.00 87.94 364 VAL A O 1
ATOM 2886 N N . ILE A 1 365 ? -13.333 -6.076 -26.687 1.00 84.31 365 ILE A N 1
ATOM 2887 C CA . ILE A 1 365 ? -14.477 -5.192 -26.409 1.00 84.31 365 ILE A CA 1
ATOM 2888 C C . ILE A 1 365 ? -15.442 -5.145 -27.584 1.00 84.31 365 ILE A C 1
ATOM 2890 O O . ILE A 1 365 ? -16.651 -5.266 -27.414 1.00 84.31 365 ILE A O 1
ATOM 2894 N N . LEU A 1 366 ? -14.912 -4.940 -28.791 1.00 85.50 366 LEU A N 1
ATOM 2895 C CA . LEU A 1 366 ? -15.749 -4.750 -29.977 1.00 85.50 366 LEU A CA 1
ATOM 2896 C C . LEU A 1 366 ? -16.129 -6.066 -30.659 1.00 85.50 366 LEU A C 1
ATOM 2898 O O . LEU A 1 366 ? -16.900 -6.044 -31.617 1.00 85.50 366 LEU A O 1
ATOM 2902 N N . GLY A 1 367 ? -15.574 -7.196 -30.207 1.00 81.44 367 GLY A N 1
ATOM 2903 C CA . GLY A 1 367 ? -15.803 -8.505 -30.818 1.00 81.44 367 GLY A CA 1
ATOM 2904 C C . GLY A 1 367 ? -15.362 -8.577 -32.284 1.00 81.44 367 GLY A C 1
ATOM 2905 O O . GLY A 1 367 ? -15.792 -9.467 -33.010 1.00 81.44 367 GLY A O 1
ATOM 2906 N N . LYS A 1 368 ? -14.509 -7.651 -32.747 1.00 71.88 368 LYS A N 1
ATOM 2907 C CA . LYS A 1 368 ? -14.032 -7.572 -34.139 1.00 71.88 368 LYS A CA 1
ATOM 2908 C C . LYS A 1 368 ? -12.811 -8.459 -34.395 1.00 71.88 368 LYS A C 1
ATOM 2910 O O . LYS A 1 368 ? -12.061 -8.229 -35.341 1.00 71.88 368 LYS A O 1
ATOM 2915 N N . GLY A 1 369 ? -12.598 -9.473 -33.556 1.00 53.25 369 GLY A N 1
ATOM 2916 C CA . GLY A 1 369 ? -11.592 -10.498 -33.799 1.00 53.25 369 GLY A CA 1
ATOM 2917 C C . GLY A 1 369 ? -11.950 -11.268 -35.065 1.00 53.25 369 GLY A C 1
ATOM 2918 O O . GLY A 1 369 ? -12.966 -11.954 -35.103 1.00 53.25 369 GLY A O 1
ATOM 2919 N N . THR A 1 370 ? -11.129 -11.108 -36.101 1.00 49.28 370 THR A N 1
ATOM 2920 C CA . THR A 1 370 ? -11.193 -11.851 -37.362 1.00 49.28 370 THR A CA 1
ATOM 2921 C C . THR A 1 370 ? -11.452 -13.330 -37.096 1.00 49.28 370 THR A C 1
ATOM 2923 O O . THR A 1 370 ? -10.669 -13.961 -36.385 1.00 49.28 370 THR A O 1
ATOM 2926 N N . ALA A 1 371 ? -12.520 -13.873 -37.688 1.00 45.00 371 ALA A N 1
ATOM 2927 C CA . ALA A 1 371 ? -12.601 -15.298 -37.966 1.00 45.00 371 ALA A CA 1
ATOM 2928 C C . ALA A 1 371 ? -11.340 -15.660 -38.766 1.00 45.00 371 ALA A C 1
ATOM 2930 O O . ALA A 1 371 ? -11.206 -15.244 -39.917 1.00 45.00 371 ALA A O 1
ATOM 2931 N N . ALA A 1 372 ? -10.380 -16.290 -38.096 1.00 46.78 372 ALA A N 1
ATOM 2932 C CA . ALA A 1 372 ? -9.179 -16.843 -38.702 1.00 46.78 372 ALA A CA 1
ATOM 2933 C C . ALA A 1 372 ? -9.425 -18.317 -39.007 1.00 46.78 372 ALA A C 1
ATOM 2935 O O . ALA A 1 372 ? -10.012 -18.993 -38.128 1.00 46.78 372 ALA A O 1
#

Secondary structure (DSSP, 8-state):
--HHHHHHHHHHHHHHHHHTT--TTTHHHHHHHHHHHHTT-S---SS-SSSSPPHHHHHHHHHHHHHGGGGS---EEEEEEEEETTEEEEEEEE---SS----GGGGEET--HHHHHT--HHHHHHHHHHHHHHHHHHHHHHHHHH---TTS-HHHHHHHHHHHHHHHHHHHHHHHH--HHHHHHHHHHHHHHHHHHHHHHTT--HHHHTSGGGSS-HHHHHHHHHTT-GGGGGGHHHHHHHTT--GGGGTS-----HHHHHHHHHHHHHHHHHHHHHHHHHHHHTSSPPPP-TT-EEE-TT--EEEEEEEEEETTTEEEEEEEEE-TTS---EEEEEGGGGGG-EE---HHHHHHHHHHHHHHTS------

Radius of gyration: 24.6 Å; chains: 1; bounding box: 64×61×69 Å

Foldseek 3Di:
DPLVVLLVLLVVQVVVCVVVVHQLLCSLVVSVVVVCVVVVHPDWDCDDPDPDQTPSNSSLVSSCVVPPCSNDPLQFLDKAWDDDPRDIKIFGQGNDDDDDDDQLVVRIPPQDPVNVVVDDPVRSVVSVVVNVVLNLLSVLLSCCVPPPPPLQDPQLNVLSNQLVVLLVQLVCCCVPVVPLLSNLVSLLSSLLSLLVSLVVSLVDDPVNCPDPQNVSDNVSSLVVNCVSPVVSVVLVVLSVLSSPDDPCSVPDDPVDDPNSSSSSSVSSSVSNSVSSQLVVQCVVQVDDQDQQDAQFKKAFSVGWIWHFHDWDQDVPPGIKTWIWTQDPVLDTDTDIDHRVVSSRIHTDDDPVVSVVSVVSCCVRPVVVPDPD

Sequence (372 aa):
MEVNNLDQRLETIDVQLGNEDEAVTARPFHAHRIIMAEEGVRSAPLFSRGGESTLFEKINDWYERRYGDRMLLEWKIGEMPFMLRGQVYYYNFPTVFGTVQLDAIRFVEGLTDDFKRSLTKEEVHAIGLGFMEGFHDFLTLDGLQNNLPAALGTAAQGMVKRALQDIRAAVSILKTSRDAQGAIYHAQQATEKFLKAALLQHGFTISQLRSRAFSHNLDAALTALTGKDAKFRHLSPAVSKADLANMDIRYEDTGHTDQQAVEAISAAVRVGAFIGDQWWLDEQRKGAAPTLELGKFYAQSGGQQYKCVEIENVPGKGELATMALLDHHGYSALLRQKTEYAFYYYEITDPAEIGRLEGIYQRVILGKGTAA